Protein AF-A0A9N9BSF3-F1 (afdb_monomer_lite)

InterPro domains:
  IPR016169 FAD-binding, type PCMH, subdomain 2 [G3DSA:3.30.465.10] (1-47)
  IPR036318 FAD-binding, type PCMH-like superfamily [SSF56176] (1-47)
  IPR050416 FAD-linked Oxidoreductases in Biosynthetic Pathways [PTHR42973] (2-223)

Secondary structure (DSSP, 8-state):
-EEE-TTS-EEE--SSSSHHHHHHTTTS-SSSS-EEEE---------S-EEEEEEEE-GGGHHHHHHHHHHHGGGS-TTEEEEEEEETTEEEEEEEESS-HHHHHHHHHHHHHHH--SEEEEEEE-HHHHHHHHTT--HHHHHS-------EEEEEEEE-TT---HHHHHHHHHHHHHS-TTSEEEEEEEE-TTSGGGGS-TTSSS----S-SEEEEEEEE--S-HHHHHHHHHHHHH-

Structure (mmCIF, N/CA/C/O backbone):
data_AF-A0A9N9BSF3-F1
#
_entry.id   AF-A0A9N9BSF3-F1
#
loop_
_atom_site.group_PDB
_atom_site.id
_atom_site.type_symbol
_atom_site.label_atom_id
_atom_site.label_alt_id
_atom_site.label_comp_id
_atom_site.label_asym_id
_atom_site.label_entity_id
_atom_site.label_seq_id
_atom_site.pdbx_PDB_ins_code
_atom_site.Cartn_x
_atom_site.Cartn_y
_atom_site.Cartn_z
_atom_site.occupancy
_atom_site.B_iso_or_equiv
_atom_site.auth_seq_id
_atom_site.auth_comp_id
_atom_site.auth_asym_id
_atom_site.auth_atom_id
_atom_site.pdbx_PDB_model_num
ATOM 1 N N . MET A 1 1 ? 13.752 -1.166 -21.028 1.00 94.75 1 MET A N 1
ATOM 2 C CA . MET A 1 1 ? 14.644 -1.126 -19.847 1.00 94.75 1 MET A CA 1
ATOM 3 C C . MET A 1 1 ? 16.036 -1.387 -20.362 1.00 94.75 1 MET A C 1
ATOM 5 O O . MET A 1 1 ? 16.158 -2.286 -21.186 1.00 94.75 1 MET A O 1
ATOM 9 N N . ASP A 1 2 ? 17.046 -0.658 -19.907 1.00 97.25 2 ASP A N 1
ATOM 10 C CA . ASP A 1 2 ? 18.428 -1.001 -20.250 1.00 97.25 2 ASP A CA 1
ATOM 11 C C . ASP A 1 2 ? 19.034 -1.863 -19.145 1.00 97.25 2 ASP A C 1
ATOM 13 O O . ASP A 1 2 ? 18.788 -1.640 -17.953 1.00 97.25 2 ASP A O 1
ATOM 17 N N . LEU A 1 3 ? 19.784 -2.886 -19.545 1.00 96.19 3 LEU A N 1
ATOM 18 C CA . LEU A 1 3 ? 20.326 -3.902 -18.653 1.00 96.19 3 LEU A CA 1
ATOM 19 C C . LEU A 1 3 ? 21.735 -4.304 -19.088 1.00 96.19 3 LEU A C 1
ATOM 21 O O . LEU A 1 3 ? 21.998 -4.480 -20.273 1.00 96.19 3 LEU A O 1
ATOM 25 N N . VAL A 1 4 ? 22.630 -4.485 -18.120 1.00 97.06 4 VAL A N 1
ATOM 26 C CA . VAL A 1 4 ? 23.919 -5.152 -18.320 1.00 97.06 4 VAL A CA 1
ATOM 27 C C . VAL A 1 4 ? 23.743 -6.642 -18.043 1.00 97.06 4 VAL A C 1
ATOM 29 O O . VAL A 1 4 ? 23.388 -7.030 -16.925 1.00 97.06 4 VAL A O 1
ATOM 32 N N . ASP A 1 5 ? 23.953 -7.465 -19.070 1.00 95.62 5 ASP A N 1
ATOM 33 C CA . ASP A 1 5 ? 23.806 -8.919 -18.983 1.00 95.62 5 ASP A CA 1
ATOM 34 C C . ASP A 1 5 ? 24.989 -9.583 -18.252 1.00 95.62 5 ASP A C 1
ATOM 36 O O . ASP A 1 5 ? 25.974 -8.941 -17.879 1.00 95.62 5 ASP A O 1
ATOM 40 N N . ALA A 1 6 ? 24.914 -10.901 -18.051 1.00 95.00 6 ALA A N 1
ATOM 41 C CA . ALA A 1 6 ? 25.962 -11.663 -17.366 1.00 95.00 6 ALA A CA 1
ATOM 42 C C . ALA A 1 6 ? 27.325 -11.657 -18.093 1.00 95.00 6 ALA A C 1
ATOM 44 O O . ALA A 1 6 ? 28.338 -12.014 -17.494 1.00 95.00 6 ALA A O 1
ATOM 45 N N . THR A 1 7 ? 27.365 -11.257 -19.369 1.00 96.56 7 THR A N 1
ATOM 46 C CA . THR A 1 7 ? 28.596 -11.120 -20.165 1.00 96.56 7 THR A CA 1
ATOM 47 C C . THR A 1 7 ? 29.162 -9.698 -20.145 1.00 96.56 7 THR A C 1
ATOM 49 O O . THR A 1 7 ? 30.209 -9.448 -20.738 1.00 96.56 7 THR A O 1
ATOM 52 N N . GLY A 1 8 ? 28.493 -8.765 -19.460 1.00 97.00 8 GLY A N 1
ATOM 53 C CA . GLY A 1 8 ? 28.890 -7.361 -19.387 1.00 97.00 8 GLY A CA 1
ATOM 54 C C . GLY A 1 8 ? 28.402 -6.512 -20.562 1.00 97.00 8 GLY A C 1
ATOM 55 O O . GLY A 1 8 ? 28.862 -5.380 -20.718 1.00 97.00 8 GLY A O 1
ATOM 56 N N . ARG A 1 9 ? 27.485 -7.018 -21.397 1.00 97.94 9 ARG A N 1
ATOM 57 C CA . ARG A 1 9 ? 26.932 -6.256 -22.527 1.00 97.94 9 ARG A CA 1
ATOM 58 C C . ARG A 1 9 ? 25.722 -5.447 -22.088 1.00 97.94 9 ARG A C 1
ATOM 60 O O . ARG A 1 9 ? 24.856 -5.966 -21.391 1.00 97.94 9 ARG A O 1
ATOM 67 N N . LEU A 1 10 ? 25.645 -4.200 -22.549 1.00 98.19 10 LEU A N 1
ATOM 68 C CA . LEU A 1 10 ? 24.451 -3.372 -22.413 1.00 98.19 10 LEU A CA 1
ATOM 69 C C . LEU A 1 10 ? 23.436 -3.757 -23.497 1.00 98.19 10 LEU A C 1
ATOM 71 O O . LEU A 1 10 ? 23.746 -3.672 -24.685 1.00 98.19 10 LEU A O 1
ATOM 75 N N . ILE A 1 11 ? 22.241 -4.164 -23.081 1.00 97.75 11 ILE A N 1
ATOM 76 C CA . ILE A 1 11 ? 21.117 -4.510 -23.954 1.00 97.75 11 ILE A CA 1
ATOM 77 C C . ILE A 1 11 ? 19.879 -3.694 -23.581 1.00 97.75 11 ILE A C 1
ATOM 79 O O . ILE A 1 11 ? 19.693 -3.325 -22.419 1.00 97.75 11 ILE A O 1
ATOM 83 N N . THR A 1 12 ? 19.006 -3.462 -24.559 1.00 98.19 12 THR A N 1
ATOM 84 C CA . THR A 1 12 ? 17.683 -2.879 -24.332 1.00 98.19 12 THR A CA 1
ATOM 85 C C . THR A 1 12 ? 16.639 -3.990 -24.367 1.00 98.19 12 THR A C 1
ATOM 87 O O . THR A 1 12 ? 16.497 -4.714 -25.344 1.00 98.19 12 THR A O 1
ATOM 90 N N . VAL A 1 13 ? 15.907 -4.126 -23.266 1.00 97.12 13 VAL A N 1
ATOM 91 C CA . VAL A 1 13 ? 14.886 -5.152 -23.046 1.00 97.12 13 VAL A CA 1
ATOM 92 C C . VAL A 1 13 ? 13.502 -4.521 -23.196 1.00 97.12 13 VAL A C 1
ATOM 94 O O . VAL A 1 13 ? 13.180 -3.536 -22.508 1.00 97.12 13 VAL A O 1
ATOM 97 N N . THR A 1 14 ? 12.679 -5.088 -24.079 1.00 97.19 14 THR A N 1
ATOM 98 C CA . THR A 1 14 ? 11.339 -4.594 -24.432 1.00 97.19 14 THR A CA 1
ATOM 99 C C . THR A 1 14 ? 10.321 -5.739 -24.491 1.00 97.19 14 THR A C 1
ATOM 101 O O . THR A 1 14 ? 10.654 -6.900 -24.284 1.00 97.19 14 THR A O 1
ATOM 104 N N . ALA A 1 15 ? 9.050 -5.427 -24.751 1.00 96.50 15 ALA A N 1
ATOM 105 C CA . ALA A 1 15 ? 8.031 -6.462 -24.923 1.00 96.50 15 ALA A CA 1
ATOM 106 C C . ALA A 1 15 ? 8.254 -7.324 -26.181 1.00 96.50 15 ALA A C 1
ATOM 108 O O . ALA A 1 15 ? 7.837 -8.479 -26.189 1.00 96.50 15 ALA A O 1
ATOM 109 N N . ASP A 1 16 ? 8.927 -6.778 -27.198 1.00 97.88 16 ASP A N 1
ATOM 110 C CA . ASP A 1 16 ? 9.152 -7.432 -28.492 1.00 97.88 16 ASP A CA 1
ATOM 111 C C . ASP A 1 16 ? 10.572 -8.014 -28.620 1.00 97.88 16 ASP A C 1
ATOM 113 O O . ASP A 1 16 ? 10.798 -8.949 -29.385 1.00 97.88 16 ASP A O 1
ATOM 117 N N . GLU A 1 17 ? 11.527 -7.502 -27.837 1.00 97.38 17 GLU A N 1
ATOM 118 C CA . GLU A 1 17 ? 12.930 -7.925 -27.828 1.00 97.38 17 GLU A CA 1
ATOM 119 C C . GLU A 1 17 ? 13.343 -8.361 -26.416 1.00 97.38 17 GLU A C 1
ATOM 121 O O . GLU A 1 17 ? 13.257 -7.577 -25.468 1.00 97.38 17 GLU A O 1
ATOM 126 N N . TYR A 1 18 ? 13.801 -9.611 -26.274 1.00 97.00 18 TYR A N 1
ATOM 127 C CA . TYR A 1 18 ? 14.035 -10.263 -24.974 1.00 97.00 18 TYR A CA 1
ATOM 128 C C . TYR A 1 18 ? 12.763 -10.305 -24.104 1.00 97.00 18 TYR A C 1
ATOM 130 O O . TYR A 1 18 ? 12.770 -9.930 -22.932 1.00 97.00 18 TYR A O 1
ATOM 138 N N . SER A 1 19 ? 11.638 -10.719 -24.691 1.00 97.00 19 SER A N 1
ATOM 139 C CA . SER A 1 19 ? 10.306 -10.636 -24.073 1.00 97.00 19 SER A CA 1
ATOM 140 C C . SER A 1 19 ? 10.148 -11.480 -22.798 1.00 97.00 19 SER A C 1
ATOM 142 O O . SER A 1 19 ? 9.436 -11.089 -21.869 1.00 97.00 19 SER A O 1
ATOM 144 N N . ASP A 1 20 ? 10.857 -12.604 -22.712 1.00 96.19 20 ASP A N 1
ATOM 145 C CA . ASP A 1 20 ? 10.977 -13.457 -21.528 1.00 96.19 20 ASP A CA 1
ATOM 146 C C . ASP A 1 20 ? 11.706 -12.741 -20.380 1.00 96.19 20 ASP A C 1
ATOM 148 O O . ASP A 1 20 ? 11.229 -12.718 -19.240 1.00 96.19 20 ASP A O 1
ATOM 152 N N . LEU A 1 21 ? 12.812 -12.067 -20.693 1.00 95.88 21 LEU A N 1
ATOM 153 C CA . LEU A 1 21 ? 13.544 -11.223 -19.758 1.00 95.88 21 LEU A CA 1
ATOM 154 C C . LEU A 1 21 ? 12.706 -10.003 -19.346 1.00 95.88 21 LEU A C 1
ATOM 156 O O . LEU A 1 21 ? 12.621 -9.681 -18.161 1.00 95.88 21 LEU A O 1
ATOM 160 N N . PHE A 1 22 ? 12.006 -9.364 -20.286 1.00 96.25 22 PHE A N 1
ATOM 161 C CA . PHE A 1 22 ? 11.090 -8.257 -20.000 1.00 96.25 22 PHE A CA 1
ATOM 162 C C . PHE A 1 22 ? 9.939 -8.671 -19.079 1.00 96.25 22 PHE A C 1
ATOM 164 O O . PHE A 1 22 ? 9.491 -7.897 -18.226 1.00 96.25 22 PHE A O 1
ATOM 171 N N . PHE A 1 23 ? 9.438 -9.896 -19.227 1.00 96.19 23 PHE A N 1
ATOM 172 C CA . PHE A 1 23 ? 8.478 -10.482 -18.302 1.00 96.19 23 PHE A CA 1
ATOM 173 C C . PHE A 1 23 ? 9.087 -10.678 -16.904 1.00 96.19 23 PHE A C 1
ATOM 175 O O . PHE A 1 23 ? 8.497 -10.221 -15.917 1.00 96.19 23 PHE A O 1
ATOM 182 N N . ALA A 1 24 ? 10.267 -11.302 -16.823 1.00 95.62 24 ALA A N 1
ATOM 183 C CA . ALA A 1 24 ? 10.942 -11.623 -15.566 1.00 95.62 24 ALA A CA 1
ATOM 184 C C . ALA A 1 24 ? 11.283 -10.367 -14.744 1.00 95.62 24 ALA A C 1
ATOM 186 O O . ALA A 1 24 ? 10.995 -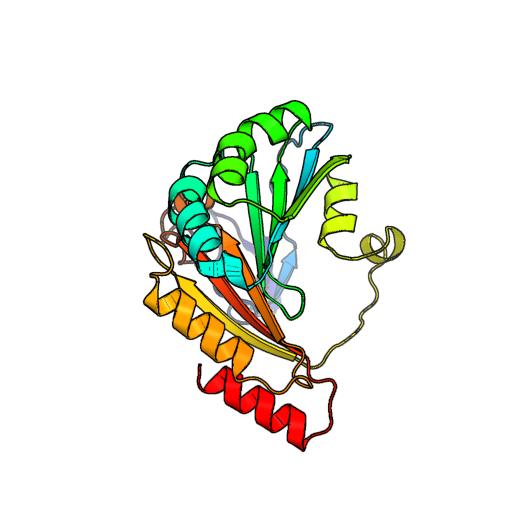10.301 -13.544 1.00 95.62 24 ALA A O 1
ATOM 187 N N . LEU A 1 25 ? 11.807 -9.327 -15.399 1.00 94.62 25 LEU A N 1
ATOM 188 C CA . LEU A 1 25 ? 12.187 -8.061 -14.762 1.00 94.62 25 LEU A CA 1
ATOM 189 C C . LEU A 1 25 ? 10.994 -7.289 -14.169 1.00 94.62 25 LEU A C 1
ATOM 191 O O . LEU A 1 25 ? 11.183 -6.422 -13.319 1.00 94.62 25 LEU A O 1
ATOM 195 N N . ARG A 1 26 ? 9.753 -7.613 -14.555 1.00 95.12 26 ARG A N 1
ATOM 196 C CA . ARG A 1 26 ? 8.524 -6.968 -14.056 1.00 95.12 26 ARG A CA 1
ATOM 197 C C . ARG A 1 26 ? 7.869 -7.739 -12.901 1.00 95.12 26 ARG A C 1
ATOM 199 O O . ARG A 1 26 ? 6.644 -7.886 -12.860 1.00 95.12 26 ARG A O 1
ATOM 206 N N . GLY A 1 27 ? 8.670 -8.229 -11.951 1.00 94.50 27 GLY A N 1
ATOM 207 C CA . GLY A 1 27 ? 8.149 -8.741 -10.676 1.00 94.50 27 GLY A CA 1
ATOM 208 C C . GLY A 1 27 ? 8.910 -9.884 -10.004 1.00 94.50 27 GLY A C 1
ATOM 209 O O . GLY A 1 27 ? 8.579 -10.203 -8.868 1.00 94.50 27 GLY A O 1
ATOM 210 N N . ALA A 1 28 ? 9.930 -10.478 -10.633 1.00 92.06 28 ALA A N 1
ATOM 211 C CA . ALA A 1 28 ? 10.680 -11.606 -10.055 1.00 92.06 28 ALA A CA 1
ATOM 212 C C . ALA A 1 28 ? 11.733 -11.199 -8.996 1.00 92.06 28 ALA A C 1
ATOM 214 O O . ALA A 1 28 ? 12.559 -12.020 -8.597 1.00 92.06 28 ALA A O 1
ATOM 215 N N . GLY A 1 29 ? 11.725 -9.938 -8.553 1.00 78.38 29 GLY A N 1
ATOM 216 C CA . GLY A 1 29 ? 12.738 -9.379 -7.659 1.00 78.38 29 GLY A CA 1
ATOM 217 C C . GLY A 1 29 ? 14.068 -9.062 -8.355 1.00 78.38 29 GLY A C 1
ATOM 218 O O . GLY A 1 29 ? 14.300 -9.411 -9.512 1.00 78.38 29 GLY A O 1
ATOM 219 N N . ALA A 1 30 ? 14.940 -8.354 -7.637 1.00 71.38 30 ALA A N 1
ATOM 220 C CA . ALA A 1 30 ? 16.274 -7.995 -8.114 1.00 71.38 30 ALA A CA 1
ATOM 221 C C . ALA A 1 30 ? 17.247 -9.193 -8.078 1.00 71.38 30 ALA A C 1
ATOM 223 O O . ALA A 1 30 ? 17.012 -10.172 -7.373 1.00 71.38 30 ALA A O 1
ATOM 224 N N . ASN A 1 31 ? 18.377 -9.059 -8.784 1.00 70.62 31 ASN A N 1
ATOM 225 C CA . ASN A 1 31 ? 19.585 -9.902 -8.692 1.00 70.62 31 ASN A CA 1
ATOM 226 C C . ASN A 1 31 ? 19.581 -11.266 -9.402 1.00 70.62 31 ASN A C 1
ATOM 228 O O . ASN A 1 31 ? 20.500 -12.048 -9.184 1.00 70.62 31 ASN A O 1
ATOM 232 N N . ASN A 1 32 ? 18.610 -11.553 -10.272 1.00 85.38 32 ASN A N 1
ATOM 233 C CA . ASN A 1 32 ? 18.567 -12.841 -10.983 1.00 85.38 32 ASN A CA 1
ATOM 234 C C . ASN A 1 32 ? 18.992 -12.769 -12.460 1.00 85.38 32 ASN A C 1
ATOM 236 O O . ASN A 1 32 ? 19.436 -13.773 -13.007 1.00 85.38 32 ASN A O 1
ATOM 240 N N . TYR A 1 33 ? 18.858 -11.609 -13.116 1.00 91.81 33 TYR A N 1
ATOM 241 C CA . TYR A 1 33 ? 18.875 -11.539 -14.587 1.00 91.81 33 TYR A CA 1
ATOM 242 C C . TYR A 1 33 ? 19.827 -10.489 -15.183 1.00 91.81 33 TYR A C 1
ATOM 244 O O . TYR A 1 33 ? 19.741 -10.186 -16.368 1.00 91.81 33 TYR A O 1
ATOM 252 N N . GLY A 1 34 ? 20.727 -9.930 -14.371 1.00 93.12 34 GLY A N 1
ATOM 253 C CA . GLY A 1 34 ? 21.640 -8.850 -14.756 1.00 93.12 34 GLY A CA 1
ATOM 254 C C . GLY A 1 34 ? 21.429 -7.580 -13.933 1.00 93.12 34 GLY A C 1
ATOM 255 O O . GLY A 1 34 ? 20.701 -7.579 -12.936 1.00 93.12 34 GLY A O 1
ATOM 256 N N . ILE A 1 35 ? 22.087 -6.498 -14.347 1.00 95.62 35 ILE A N 1
ATOM 257 C CA . ILE A 1 35 ? 22.030 -5.194 -13.675 1.00 95.62 35 ILE A CA 1
ATOM 258 C C . ILE A 1 35 ? 21.177 -4.259 -14.525 1.00 95.62 35 ILE A C 1
ATOM 260 O O . ILE A 1 35 ? 21.625 -3.798 -15.572 1.00 95.62 35 ILE A O 1
ATOM 264 N N . VAL A 1 36 ? 19.952 -3.964 -14.084 1.00 95.19 36 VAL A N 1
ATOM 265 C CA . VAL A 1 36 ? 19.131 -2.929 -14.728 1.00 95.19 36 VAL A CA 1
ATOM 266 C C . VAL A 1 36 ? 19.760 -1.565 -14.457 1.00 95.19 36 VAL A C 1
ATOM 268 O O . VAL A 1 36 ? 19.979 -1.201 -13.302 1.00 95.19 36 VAL A O 1
ATOM 271 N N . THR A 1 37 ? 20.046 -0.813 -15.516 1.00 96.12 37 THR A N 1
ATOM 272 C CA . THR A 1 37 ? 20.669 0.517 -15.444 1.00 96.12 37 THR A CA 1
ATOM 273 C C . THR A 1 37 ? 19.674 1.640 -15.719 1.00 96.12 37 THR A C 1
ATOM 275 O O . THR A 1 37 ? 19.892 2.764 -15.269 1.00 96.12 37 THR A O 1
ATOM 278 N N . SER A 1 38 ? 18.566 1.353 -16.412 1.00 96.31 38 SER A N 1
ATOM 279 C CA . SER A 1 38 ? 17.524 2.340 -16.699 1.00 96.31 38 SER A CA 1
ATOM 280 C C . SER A 1 38 ? 16.125 1.718 -16.786 1.00 96.31 38 SER A C 1
ATOM 282 O O . SER A 1 38 ? 15.931 0.567 -17.194 1.00 96.31 38 SER A O 1
ATOM 284 N N . PHE A 1 39 ? 15.120 2.527 -16.453 1.00 95.69 39 PHE A N 1
ATOM 285 C CA . PHE A 1 39 ? 13.714 2.216 -16.675 1.00 95.69 39 PHE A CA 1
ATOM 286 C C . PHE A 1 39 ? 13.058 3.327 -17.493 1.00 95.69 39 PHE A C 1
ATOM 288 O O . PHE A 1 39 ? 13.314 4.509 -17.275 1.00 95.69 39 PHE A O 1
ATOM 295 N N . THR A 1 40 ? 12.151 2.940 -18.386 1.00 95.88 40 THR A N 1
ATOM 296 C CA . THR A 1 40 ? 11.255 3.859 -19.094 1.00 95.88 40 THR A CA 1
ATOM 297 C C . THR A 1 40 ? 9.841 3.594 -18.604 1.00 95.88 40 THR A C 1
ATOM 299 O O . THR A 1 40 ? 9.374 2.457 -18.670 1.00 95.88 40 THR A O 1
ATOM 302 N N . PHE A 1 41 ? 9.166 4.628 -18.105 1.00 95.88 41 PHE A N 1
ATOM 303 C CA . PHE A 1 41 ? 7.811 4.525 -17.566 1.00 95.88 41 PHE A CA 1
ATOM 304 C C . PHE A 1 41 ? 6.831 5.350 -18.395 1.00 95.88 41 PHE A C 1
ATOM 306 O O . PHE A 1 41 ? 7.133 6.472 -18.795 1.00 95.88 41 PHE A O 1
ATOM 313 N N . GLN A 1 42 ? 5.630 4.807 -18.593 1.00 94.94 42 GLN A N 1
ATOM 314 C CA . GLN A 1 42 ? 4.485 5.580 -19.058 1.00 94.94 42 GLN A CA 1
ATOM 315 C C . GLN A 1 42 ? 3.924 6.379 -17.879 1.00 94.94 42 GLN A C 1
ATOM 317 O O . GLN A 1 42 ? 3.530 5.796 -16.869 1.00 94.94 42 GLN A O 1
ATOM 322 N N . ILE A 1 43 ? 3.875 7.703 -18.014 1.00 95.62 43 ILE A N 1
ATOM 323 C CA . ILE A 1 43 ? 3.233 8.581 -17.030 1.00 95.62 43 ILE A CA 1
ATOM 324 C C . ILE A 1 43 ? 1.732 8.688 -17.306 1.00 95.62 43 ILE A C 1
ATOM 326 O O . ILE A 1 43 ? 1.297 8.589 -18.458 1.00 95.62 43 ILE A O 1
ATOM 330 N N . TYR A 1 44 ? 0.953 8.915 -16.251 1.00 92.38 44 TYR A N 1
ATOM 331 C CA . TYR A 1 44 ? -0.497 9.086 -16.321 1.00 92.38 44 TYR A CA 1
ATOM 332 C C . TYR A 1 44 ? -0.881 10.508 -15.904 1.00 92.38 44 TYR A C 1
ATOM 334 O O . TYR A 1 44 ? -0.220 11.080 -15.033 1.00 92.38 44 TYR A O 1
ATOM 342 N N . PRO A 1 45 ? -1.926 11.096 -16.514 1.00 93.75 45 PRO A N 1
ATOM 343 C CA . PRO A 1 45 ? -2.433 12.390 -16.086 1.00 93.75 45 PRO A CA 1
ATOM 344 C C . PRO A 1 45 ? -2.978 12.287 -14.661 1.00 93.75 45 PRO A C 1
ATOM 346 O O . PRO A 1 45 ? -3.642 11.314 -14.307 1.00 93.75 45 PRO A O 1
ATOM 349 N N . ILE A 1 46 ? -2.713 13.311 -13.858 1.00 92.38 46 ILE A N 1
ATOM 350 C CA . ILE A 1 46 ? -3.201 13.413 -12.485 1.00 92.38 46 ILE A CA 1
ATOM 351 C C . ILE A 1 46 ? -4.077 14.665 -12.399 1.00 92.38 46 ILE A C 1
ATOM 353 O O . ILE A 1 46 ? -3.705 15.693 -12.976 1.00 92.38 46 ILE A O 1
ATOM 357 N N . PRO A 1 47 ? -5.235 14.615 -11.714 1.00 94.25 47 PRO A N 1
ATOM 358 C CA . PRO A 1 47 ? -6.052 15.800 -11.513 1.00 94.25 47 PRO A CA 1
ATOM 359 C C . PRO A 1 47 ? -5.252 16.927 -10.840 1.00 94.25 47 PRO A C 1
ATOM 361 O O . PRO A 1 47 ? -4.366 16.657 -10.027 1.00 94.25 47 PRO A O 1
ATOM 364 N N . PRO A 1 48 ? -5.578 18.203 -11.113 1.00 92.06 48 PRO A N 1
ATOM 365 C CA . PRO A 1 48 ? -4.858 19.338 -10.530 1.00 92.06 48 PRO A CA 1
ATOM 366 C C . PRO A 1 48 ? -4.936 19.375 -8.998 1.00 92.06 48 PRO A C 1
ATOM 368 O O . PRO A 1 48 ? -4.097 20.003 -8.355 1.00 92.06 48 PRO A O 1
ATOM 371 N N . LYS A 1 49 ? -5.939 18.708 -8.416 1.00 95.69 49 LYS A N 1
ATOM 372 C CA . LYS A 1 49 ? -6.091 18.522 -6.977 1.00 95.69 49 LYS A CA 1
ATOM 373 C C . LYS A 1 49 ? -6.490 17.091 -6.652 1.00 95.69 49 LYS A C 1
ATOM 375 O O . LYS A 1 49 ? -7.285 16.487 -7.372 1.00 95.69 49 LYS A O 1
ATOM 380 N N . VAL A 1 50 ? -5.976 16.606 -5.534 1.00 98.56 50 VAL A N 1
ATOM 381 C CA . VAL A 1 50 ? -6.325 15.323 -4.922 1.00 98.56 50 VAL A CA 1
ATOM 382 C C . VAL A 1 50 ? -6.773 15.560 -3.487 1.00 98.56 50 VAL A C 1
ATOM 384 O O . VAL A 1 50 ? -6.568 16.643 -2.939 1.00 98.56 50 VAL A O 1
ATOM 387 N N . THR A 1 51 ? -7.370 14.552 -2.861 1.00 98.81 51 THR A N 1
ATOM 388 C CA . THR A 1 51 ? -7.789 14.626 -1.462 1.00 98.81 51 THR A CA 1
ATOM 389 C C . THR A 1 51 ? -7.178 13.490 -0.663 1.00 98.81 51 THR A C 1
ATOM 391 O O . THR A 1 51 ? -7.506 12.323 -0.879 1.00 98.81 51 THR A O 1
ATOM 394 N N . SER A 1 52 ? -6.338 13.836 0.306 1.00 98.75 52 SER A N 1
ATOM 395 C CA . SER A 1 52 ? -5.895 12.902 1.337 1.00 98.75 52 SER A CA 1
ATOM 396 C C . SER A 1 52 ? -6.969 12.758 2.406 1.00 98.75 52 SER A C 1
ATOM 398 O O . SER A 1 52 ? -7.511 13.751 2.896 1.00 98.75 52 SER A O 1
ATOM 400 N N . ILE A 1 53 ? -7.277 11.521 2.775 1.00 98.75 53 ILE A N 1
ATOM 401 C CA . ILE A 1 53 ? -8.305 11.174 3.751 1.00 98.75 53 ILE A CA 1
ATOM 402 C C . ILE A 1 53 ? -7.652 10.358 4.861 1.00 98.75 53 ILE A C 1
ATOM 404 O O . ILE A 1 53 ? -6.989 9.355 4.601 1.00 98.75 53 ILE A O 1
ATOM 408 N N . LEU A 1 54 ? -7.857 10.785 6.102 1.00 98.69 54 LEU A N 1
ATOM 409 C CA . LEU A 1 54 ? -7.380 10.092 7.290 1.00 98.69 54 LEU A CA 1
ATOM 410 C C . LEU A 1 54 ? -8.553 9.842 8.229 1.00 98.69 54 LEU A C 1
ATOM 412 O O . LEU A 1 54 ? -9.106 10.776 8.818 1.00 98.69 54 LEU A O 1
ATOM 416 N N . LEU A 1 55 ? -8.930 8.572 8.353 1.00 98.69 55 LEU A N 1
ATOM 417 C CA . LEU A 1 55 ? -9.962 8.125 9.282 1.00 98.69 55 LEU A CA 1
ATOM 418 C C . LEU A 1 55 ? -9.298 7.382 10.435 1.00 98.69 55 LEU A C 1
ATOM 420 O O . LEU A 1 55 ? -8.485 6.486 10.202 1.00 98.69 55 LEU A O 1
ATOM 424 N N . ARG A 1 56 ? -9.655 7.725 11.672 1.00 98.69 56 ARG A N 1
ATOM 425 C CA . ARG A 1 56 ? -9.123 7.058 12.869 1.00 98.69 56 ARG A CA 1
ATOM 426 C C . ARG A 1 56 ? -10.211 6.298 13.601 1.00 98.69 56 ARG A C 1
ATOM 428 O O . ARG A 1 56 ? -11.355 6.747 13.646 1.00 98.69 56 ARG A O 1
ATOM 435 N N . TYR A 1 57 ? -9.837 5.166 14.182 1.00 98.44 57 TYR A N 1
ATOM 436 C CA . TYR A 1 57 ? -10.722 4.322 14.971 1.00 98.44 57 TYR A CA 1
ATOM 437 C C . TYR A 1 57 ? -10.001 3.840 16.221 1.00 98.44 57 TYR A C 1
ATOM 439 O O . TYR A 1 57 ? -8.822 3.476 16.182 1.00 98.44 57 TYR A O 1
ATOM 447 N N . ASP A 1 58 ? -10.752 3.743 17.310 1.00 96.25 58 ASP A N 1
ATOM 448 C CA . ASP A 1 58 ? -10.304 3.022 18.491 1.00 96.25 58 ASP A CA 1
ATOM 449 C C . ASP A 1 58 ? -10.127 1.534 18.167 1.00 96.25 58 ASP A C 1
ATOM 451 O O . ASP A 1 58 ? -10.896 0.936 17.409 1.00 96.25 58 ASP A O 1
ATOM 455 N N . ILE A 1 59 ? -9.148 0.888 18.803 1.00 92.88 59 ILE A N 1
ATOM 456 C CA . ILE A 1 59 ? -8.863 -0.536 18.564 1.00 92.88 59 ILE A CA 1
ATOM 457 C C . ILE A 1 59 ? -10.049 -1.458 18.906 1.00 92.88 59 ILE A C 1
ATOM 459 O O . ILE A 1 59 ? -10.150 -2.570 18.391 1.00 92.88 59 ILE A O 1
ATOM 463 N N . ASN A 1 60 ? -10.982 -1.010 19.752 1.00 93.69 60 ASN A N 1
ATOM 464 C CA . ASN A 1 60 ? -12.197 -1.759 20.090 1.00 93.69 60 ASN A CA 1
ATOM 465 C C . ASN A 1 60 ? -13.207 -1.842 18.921 1.00 93.69 60 ASN A C 1
ATOM 467 O O . ASN A 1 60 ? -14.060 -2.728 18.934 1.00 93.69 60 ASN A O 1
ATOM 471 N N . LYS A 1 61 ? -13.085 -0.988 17.894 1.00 96.31 61 LYS A N 1
ATOM 472 C CA . LYS A 1 61 ? -13.912 -0.997 16.675 1.00 96.31 61 LYS A CA 1
ATOM 473 C C . LYS A 1 61 ? -13.374 -1.926 15.586 1.00 96.31 61 LYS A C 1
ATOM 475 O O . LYS A 1 61 ? -13.975 -2.005 14.520 1.00 96.31 61 LYS A O 1
ATOM 480 N N . ILE A 1 62 ? -12.280 -2.652 15.832 1.00 96.19 62 ILE A N 1
ATOM 481 C CA . ILE A 1 62 ? -11.571 -3.420 14.798 1.00 96.19 62 ILE A CA 1
ATOM 482 C C . ILE A 1 62 ? -12.455 -4.396 14.018 1.00 96.19 62 ILE A C 1
ATOM 484 O O . ILE A 1 62 ? -12.326 -4.479 12.801 1.00 96.19 62 ILE A O 1
ATOM 488 N N . GLN A 1 63 ? -13.393 -5.086 14.675 1.00 96.94 63 GLN A N 1
ATOM 489 C CA . GLN A 1 63 ? -14.303 -5.990 13.968 1.00 96.94 63 GLN A CA 1
ATOM 490 C C . GLN A 1 63 ? -15.237 -5.213 13.033 1.00 96.94 63 GLN A C 1
ATOM 492 O O . GLN A 1 63 ? -15.302 -5.526 11.852 1.00 96.94 63 GLN A O 1
ATOM 497 N N . THR A 1 64 ? -15.882 -4.153 13.530 1.00 98.00 64 THR A N 1
ATOM 498 C CA . THR A 1 64 ? -16.753 -3.276 12.730 1.00 98.00 64 THR A CA 1
ATOM 499 C C . THR A 1 64 ? -16.005 -2.643 11.558 1.00 98.00 64 THR A C 1
ATOM 501 O O . THR A 1 64 ? -16.543 -2.555 10.456 1.00 98.00 64 THR A O 1
ATOM 504 N N . PHE A 1 65 ? -14.751 -2.243 11.774 1.00 98.44 65 PHE A N 1
ATOM 505 C CA . PHE A 1 65 ? -13.881 -1.732 10.724 1.00 98.44 65 PHE A CA 1
ATOM 506 C C . PHE A 1 65 ? -13.649 -2.782 9.627 1.00 98.44 65 PHE A C 1
ATOM 508 O O . PHE A 1 65 ? -13.912 -2.498 8.459 1.00 98.44 65 PHE A O 1
ATOM 515 N N . PHE A 1 66 ? -13.221 -3.997 9.994 1.00 98.25 66 PHE A N 1
ATOM 516 C CA . PHE A 1 66 ? -12.983 -5.082 9.035 1.00 98.25 66 PHE A CA 1
ATOM 517 C C . PHE A 1 66 ? -14.256 -5.525 8.308 1.00 98.25 66 PHE A C 1
ATOM 519 O O . PHE A 1 66 ? -14.210 -5.753 7.101 1.00 98.25 66 PHE A O 1
ATOM 526 N N . ASP A 1 67 ? -15.397 -5.569 8.995 1.00 98.06 67 ASP A N 1
ATOM 527 C CA . ASP A 1 67 ? -16.693 -5.854 8.372 1.00 98.06 67 ASP A CA 1
ATOM 528 C C . ASP A 1 67 ? -17.039 -4.795 7.310 1.00 98.06 67 ASP A C 1
ATOM 530 O O . ASP A 1 67 ? -17.507 -5.129 6.219 1.00 98.06 67 ASP A O 1
ATOM 534 N N . ALA A 1 68 ? -16.766 -3.516 7.597 1.00 98.44 68 ALA A N 1
ATOM 535 C CA . ALA A 1 68 ? -17.007 -2.422 6.664 1.00 98.44 68 ALA A CA 1
ATOM 536 C C . ALA A 1 68 ? -16.062 -2.460 5.454 1.00 98.44 68 ALA A C 1
ATOM 538 O O . ALA A 1 68 ? -16.536 -2.344 4.323 1.00 98.44 68 ALA A O 1
ATOM 539 N N . ILE A 1 69 ? -14.750 -2.647 5.656 1.00 98.12 69 ILE A N 1
ATOM 540 C CA . ILE A 1 69 ? -13.784 -2.642 4.543 1.00 98.12 69 ILE A CA 1
ATOM 541 C C . ILE A 1 69 ? -13.894 -3.897 3.677 1.00 98.12 69 ILE A C 1
ATOM 543 O O . ILE A 1 69 ? -13.850 -3.786 2.455 1.00 98.12 69 ILE A O 1
ATOM 547 N N . ASN A 1 70 ? -14.177 -5.066 4.258 1.00 97.81 70 ASN A N 1
ATOM 548 C CA . ASN A 1 70 ? -14.426 -6.275 3.472 1.00 97.81 70 ASN A CA 1
ATOM 549 C C . ASN A 1 70 ? -15.698 -6.148 2.618 1.00 97.81 70 ASN A C 1
ATOM 551 O O . ASN A 1 70 ? -15.772 -6.701 1.523 1.00 97.81 70 ASN A O 1
ATOM 555 N N . LYS A 1 71 ? -16.702 -5.408 3.105 1.00 97.69 71 LYS A N 1
ATOM 556 C CA . LYS A 1 71 ? -17.961 -5.195 2.385 1.00 97.69 71 LYS A CA 1
ATOM 557 C C . LYS A 1 71 ? -17.862 -4.115 1.309 1.00 97.69 71 LYS A C 1
ATOM 559 O O . LYS A 1 71 ? -18.409 -4.296 0.227 1.00 97.69 71 LYS A O 1
ATOM 564 N N . LEU A 1 72 ? -17.244 -2.979 1.628 1.00 97.75 72 LEU A N 1
ATOM 565 C CA . LEU A 1 72 ? -17.306 -1.771 0.800 1.00 97.75 72 LEU A CA 1
ATOM 566 C C . LEU A 1 72 ? -16.003 -1.470 0.062 1.00 97.75 72 LEU A C 1
ATOM 568 O O . LEU A 1 72 ? -16.061 -0.838 -0.987 1.00 97.75 72 LEU A O 1
ATOM 572 N N . GLY A 1 73 ? -14.855 -1.944 0.556 1.00 96.19 73 GLY A N 1
ATOM 573 C CA . GLY A 1 73 ? -13.548 -1.741 -0.077 1.00 96.19 73 GLY A CA 1
ATOM 574 C C . GLY A 1 73 ? -13.540 -2.093 -1.570 1.00 96.19 73 GLY A C 1
ATOM 575 O O . GLY A 1 73 ? -13.212 -1.224 -2.371 1.00 96.19 73 GLY A O 1
ATOM 576 N N . PRO A 1 74 ? -14.012 -3.290 -1.978 1.00 95.56 74 PRO A N 1
ATOM 577 C CA . PRO A 1 74 ? -14.046 -3.690 -3.389 1.00 95.56 74 PRO A CA 1
ATOM 578 C C . PRO A 1 74 ? -14.985 -2.865 -4.275 1.00 95.56 74 PRO A C 1
ATOM 580 O O . PRO A 1 74 ? -14.932 -2.992 -5.493 1.00 95.56 74 PRO A O 1
ATOM 583 N N . THR A 1 75 ? -15.894 -2.089 -3.674 1.00 95.56 75 THR A N 1
ATOM 584 C CA . THR A 1 75 ? -16.890 -1.277 -4.394 1.00 95.56 75 THR A CA 1
ATOM 585 C C . THR A 1 75 ? -16.465 0.179 -4.562 1.00 95.56 75 THR A C 1
ATOM 587 O O . THR A 1 75 ? -17.181 0.951 -5.199 1.00 95.56 75 THR A O 1
ATOM 590 N N . LEU A 1 76 ? -15.332 0.569 -3.972 1.00 95.62 76 LEU A N 1
ATOM 591 C CA . LEU A 1 76 ? -14.787 1.911 -4.129 1.00 95.62 76 LEU A CA 1
ATOM 592 C C . LEU A 1 76 ? -14.321 2.125 -5.580 1.00 95.62 76 LEU A C 1
ATOM 594 O O . LEU A 1 76 ? -13.886 1.172 -6.228 1.00 95.62 76 LEU A O 1
ATOM 598 N N . PRO A 1 77 ? -14.430 3.356 -6.109 1.00 95.50 77 PRO A N 1
ATOM 599 C CA . PRO A 1 77 ? -13.974 3.657 -7.460 1.00 95.50 77 PRO A CA 1
ATOM 600 C C . PRO A 1 77 ? -12.448 3.549 -7.568 1.00 95.50 77 PRO A C 1
ATOM 602 O O . PRO A 1 77 ? -11.738 3.714 -6.578 1.00 95.50 77 PRO A O 1
ATOM 605 N N . ASP A 1 78 ? -11.947 3.359 -8.792 1.00 94.38 78 ASP A N 1
ATOM 606 C CA . ASP A 1 78 ? -10.506 3.255 -9.090 1.00 94.38 78 ASP A CA 1
ATOM 607 C C . ASP A 1 78 ? -9.689 4.482 -8.639 1.00 94.38 78 ASP A C 1
ATOM 609 O O . ASP A 1 78 ? -8.481 4.383 -8.438 1.00 94.38 78 ASP A O 1
ATOM 613 N N . ASP A 1 79 ? -10.347 5.628 -8.454 1.00 95.69 79 ASP A N 1
ATOM 614 C CA . ASP A 1 79 ? -9.742 6.873 -7.974 1.00 95.69 79 ASP A CA 1
ATOM 615 C C . ASP A 1 79 ? -9.386 6.848 -6.477 1.00 95.69 79 ASP A C 1
ATOM 617 O O . ASP A 1 79 ? -8.846 7.833 -5.973 1.00 95.69 79 ASP A O 1
ATOM 621 N N . VAL A 1 80 ? -9.717 5.772 -5.751 1.00 96.88 80 VAL A N 1
ATOM 622 C CA . VAL A 1 80 ? -9.438 5.598 -4.320 1.00 96.88 80 VAL A CA 1
ATOM 623 C C . VAL A 1 80 ? -8.321 4.577 -4.109 1.00 96.88 80 VAL A C 1
ATOM 625 O O . VAL A 1 80 ? -8.452 3.410 -4.475 1.00 96.88 80 VAL A O 1
ATOM 628 N N . SER A 1 81 ? -7.259 4.986 -3.416 1.00 96.44 81 SER A N 1
ATOM 629 C CA . SER A 1 81 ? -6.283 4.066 -2.823 1.00 96.44 81 SER A CA 1
ATOM 630 C C . SER A 1 81 ? -6.422 4.046 -1.304 1.00 96.44 81 SER A C 1
ATOM 632 O O . SER A 1 81 ? -6.716 5.073 -0.695 1.00 96.44 81 SER A O 1
ATOM 634 N N . ILE A 1 82 ? -6.234 2.876 -0.684 1.00 97.81 82 ILE A N 1
ATOM 635 C CA . ILE A 1 82 ? -6.341 2.697 0.768 1.00 97.81 82 ILE A CA 1
ATOM 636 C C . ILE A 1 82 ? -5.162 1.879 1.292 1.00 97.81 82 ILE A C 1
ATOM 638 O O . ILE A 1 82 ? -4.960 0.735 0.878 1.00 97.81 82 ILE A O 1
ATOM 642 N N . THR A 1 83 ? -4.495 2.437 2.298 1.00 98.00 83 THR A N 1
ATOM 643 C CA . THR A 1 83 ? -3.605 1.733 3.219 1.00 98.00 83 THR A CA 1
ATOM 644 C C . THR A 1 83 ? -4.195 1.813 4.627 1.00 98.00 83 THR A C 1
ATOM 646 O O . THR A 1 83 ? -4.746 2.830 5.049 1.00 98.00 83 THR A O 1
ATOM 649 N N . ILE A 1 84 ? -4.110 0.721 5.372 1.00 98.19 84 ILE A N 1
ATOM 650 C CA . ILE A 1 84 ? -4.619 0.596 6.735 1.00 98.19 84 ILE A CA 1
ATOM 651 C C . ILE A 1 84 ? -3.424 0.354 7.638 1.00 98.19 84 ILE A C 1
ATOM 653 O O . ILE A 1 84 ? -2.695 -0.613 7.443 1.00 98.19 84 ILE A O 1
ATOM 657 N N . ILE A 1 85 ? -3.253 1.193 8.650 1.00 97.06 85 ILE A N 1
ATOM 658 C CA . ILE A 1 85 ? -2.211 1.037 9.658 1.00 97.06 85 ILE A CA 1
ATOM 659 C C . ILE A 1 85 ? -2.877 0.696 10.983 1.00 97.06 85 ILE A C 1
ATOM 661 O O . ILE A 1 85 ? -3.727 1.437 11.474 1.00 97.06 85 ILE A O 1
ATOM 665 N N . ILE A 1 86 ? -2.485 -0.424 11.581 1.00 95.69 86 ILE A N 1
ATOM 666 C CA . ILE A 1 86 ? -2.905 -0.810 12.926 1.00 95.69 86 ILE A CA 1
ATOM 667 C C . ILE A 1 86 ? -1.674 -0.821 13.822 1.00 95.69 86 ILE A C 1
ATOM 669 O O . ILE A 1 86 ? -0.685 -1.499 13.540 1.00 95.69 86 ILE A O 1
ATOM 673 N N . GLY A 1 87 ? -1.735 -0.068 14.913 1.00 90.75 87 GLY A N 1
ATOM 674 C CA . GLY A 1 87 ? -0.633 0.054 15.859 1.00 90.75 87 GLY A CA 1
ATOM 675 C C . GLY A 1 87 ? -1.118 0.389 17.262 1.00 90.75 87 GLY A C 1
ATOM 676 O O . GLY A 1 87 ? -2.292 0.233 17.599 1.00 90.75 87 GLY A O 1
ATOM 677 N N . ILE A 1 88 ? -0.203 0.885 18.094 1.00 83.56 88 ILE A N 1
ATOM 678 C CA . ILE A 1 88 ? -0.480 1.173 19.510 1.00 83.56 88 ILE A CA 1
ATOM 679 C C . ILE A 1 88 ? -1.560 2.247 19.727 1.00 83.56 88 ILE A C 1
ATOM 681 O O . ILE A 1 88 ? -2.185 2.273 20.781 1.00 83.56 88 ILE A O 1
ATOM 685 N N . PHE A 1 89 ? -1.794 3.112 18.735 1.00 84.75 89 PHE A N 1
ATOM 686 C CA . PHE A 1 89 ? -2.774 4.201 18.802 1.00 84.75 89 PHE A CA 1
ATOM 687 C C . PHE A 1 89 ? -4.141 3.841 18.201 1.00 84.75 89 PHE A C 1
ATOM 689 O O . PHE A 1 89 ? -5.015 4.698 18.129 1.00 84.75 89 PHE A O 1
ATOM 696 N N . GLY A 1 90 ? -4.343 2.586 17.788 1.00 93.38 90 GLY A N 1
ATOM 697 C CA . GLY A 1 90 ? -5.581 2.128 17.164 1.00 93.38 90 GLY A CA 1
ATOM 698 C C . GLY A 1 90 ? -5.415 1.859 15.674 1.00 93.38 90 GLY A C 1
ATOM 699 O O . GLY A 1 90 ? -4.395 1.312 15.250 1.00 93.38 90 GLY A O 1
ATOM 700 N N . ILE A 1 91 ? -6.449 2.191 14.903 1.00 97.75 91 ILE A N 1
ATOM 701 C CA . ILE A 1 91 ? -6.524 1.937 13.462 1.00 97.75 91 ILE A CA 1
ATOM 702 C C . ILE A 1 91 ? -6.552 3.279 12.739 1.00 97.75 91 ILE A C 1
ATOM 704 O O . ILE A 1 91 ? -7.383 4.137 13.045 1.00 97.75 91 ILE A O 1
ATOM 708 N N . GLU A 1 92 ? -5.692 3.428 11.744 1.00 98.00 92 GLU A N 1
ATOM 709 C CA . GLU A 1 92 ? -5.733 4.518 10.781 1.00 98.00 92 GLU A CA 1
ATOM 710 C C . GLU A 1 92 ? -6.042 3.954 9.396 1.00 98.00 92 GLU A C 1
ATOM 712 O O . GLU A 1 92 ? -5.360 3.050 8.918 1.00 98.00 92 GLU A O 1
ATOM 717 N N . LEU A 1 93 ? -7.066 4.496 8.742 1.00 98.44 93 LEU A N 1
ATOM 718 C CA . LEU A 1 93 ? -7.282 4.311 7.313 1.00 98.44 93 LEU A CA 1
ATOM 719 C C . LEU A 1 93 ? -6.768 5.554 6.601 1.00 98.44 93 LEU A C 1
ATOM 721 O O . LEU A 1 93 ? -7.266 6.661 6.824 1.00 98.44 93 LEU A O 1
ATOM 725 N N . GLN A 1 94 ? -5.770 5.334 5.761 1.00 98.31 94 GLN A N 1
ATOM 726 C CA . GLN A 1 94 ? -5.039 6.332 5.003 1.00 98.31 94 GLN A CA 1
ATOM 727 C C . GLN A 1 94 ? -5.427 6.165 3.549 1.00 98.31 94 GLN A C 1
ATOM 729 O O . GLN A 1 94 ? -5.283 5.085 2.980 1.00 98.31 94 GLN A O 1
ATOM 734 N N . CYS A 1 95 ? -5.991 7.210 2.972 1.00 98.12 95 CYS A N 1
ATOM 735 C CA . CYS A 1 95 ? -6.574 7.132 1.652 1.00 98.12 95 CYS A CA 1
ATOM 736 C C . CYS A 1 95 ? -6.165 8.333 0.816 1.00 98.12 95 CYS A C 1
ATOM 738 O O . CYS A 1 95 ? -6.103 9.458 1.314 1.00 98.12 95 CYS A O 1
ATOM 740 N N . LEU A 1 96 ? -5.942 8.091 -0.470 1.00 98.25 96 LEU A N 1
ATOM 741 C CA . LEU A 1 96 ? -5.812 9.138 -1.468 1.00 98.25 96 LEU A CA 1
ATOM 742 C C . LEU A 1 96 ? -6.966 9.000 -2.457 1.00 98.25 96 LEU A C 1
ATOM 744 O O . LEU A 1 96 ? -7.176 7.932 -3.026 1.00 98.25 96 LEU A O 1
ATOM 748 N N . TYR A 1 97 ? -7.711 10.085 -2.643 1.00 98.38 97 TYR A N 1
ATOM 749 C CA . TYR A 1 97 ? -8.738 10.194 -3.668 1.00 98.38 97 TYR A CA 1
ATOM 750 C C . TYR A 1 97 ? -8.285 11.148 -4.774 1.00 98.38 97 TYR A C 1
ATOM 752 O O . TYR A 1 97 ? -7.913 12.293 -4.496 1.00 98.38 97 TYR A O 1
ATOM 760 N N . LEU A 1 98 ? -8.348 10.707 -6.029 1.00 97.81 98 LEU A N 1
ATOM 761 C CA . LEU A 1 98 ? -8.001 11.517 -7.200 1.00 97.81 98 LEU A CA 1
ATOM 762 C C . LEU A 1 98 ? -9.133 12.487 -7.575 1.00 97.81 98 LEU A C 1
ATOM 764 O O . LEU A 1 98 ? -9.789 12.359 -8.604 1.00 97.81 98 LEU A O 1
ATOM 768 N N . GLY A 1 99 ? -9.360 13.493 -6.733 1.00 97.69 99 GLY A N 1
ATOM 769 C CA . GLY A 1 99 ? -10.335 14.543 -7.002 1.00 97.69 99 GLY A CA 1
ATOM 770 C C . GLY A 1 99 ? -10.541 15.499 -5.833 1.00 97.69 99 GLY A C 1
ATOM 771 O O . GLY A 1 99 ? -9.765 15.526 -4.875 1.00 97.69 99 GLY A O 1
ATOM 772 N N . SER A 1 100 ? -11.610 16.292 -5.924 1.00 97.69 100 SER A N 1
ATOM 773 C CA . SER A 1 100 ? -11.947 17.307 -4.924 1.00 97.69 100 SER A CA 1
ATOM 774 C C . SER A 1 100 ? -12.402 16.706 -3.597 1.00 97.69 100 SER A C 1
ATOM 776 O O . SER A 1 100 ? -12.933 15.589 -3.534 1.00 97.69 100 SER A O 1
ATOM 778 N N . GLN A 1 101 ? -12.285 17.500 -2.535 1.00 98.06 101 GLN A N 1
ATOM 779 C CA . GLN A 1 101 ? -12.699 17.076 -1.200 1.00 98.06 101 GLN A CA 1
ATOM 780 C C . GLN A 1 101 ? -14.204 16.787 -1.118 1.00 98.06 101 GLN A C 1
ATOM 782 O O . GLN A 1 101 ? -14.614 15.844 -0.442 1.00 98.06 101 GLN A O 1
ATOM 787 N N . ALA A 1 102 ? -15.037 17.555 -1.826 1.00 98.00 102 ALA A N 1
ATOM 788 C CA . ALA A 1 102 ? -16.483 17.334 -1.850 1.00 98.00 102 ALA A CA 1
ATOM 789 C C . ALA A 1 102 ? -16.841 15.948 -2.420 1.00 98.00 102 ALA A C 1
ATOM 791 O O . ALA A 1 102 ? -17.637 15.216 -1.826 1.00 98.00 102 ALA A O 1
ATOM 792 N N . ASN A 1 103 ? -16.195 15.556 -3.522 1.00 97.94 103 ASN A N 1
ATOM 793 C CA . ASN A 1 103 ? -16.399 14.247 -4.137 1.00 97.94 103 ASN A CA 1
ATOM 794 C C . ASN A 1 103 ? -15.849 13.126 -3.244 1.00 97.94 103 ASN A C 1
ATOM 796 O O . ASN A 1 103 ? -16.529 12.120 -3.043 1.00 97.94 103 ASN A O 1
ATOM 800 N N . ALA A 1 104 ? -14.675 13.329 -2.634 1.00 98.44 104 ALA A N 1
ATOM 801 C CA . ALA A 1 104 ? -14.094 12.387 -1.677 1.00 98.44 104 ALA A CA 1
ATOM 802 C C . ALA A 1 104 ? -15.049 12.094 -0.506 1.00 98.44 104 ALA A C 1
ATOM 804 O O . ALA A 1 104 ? -15.270 10.937 -0.142 1.00 98.44 104 ALA A O 1
ATOM 805 N N . MET A 1 105 ? -15.662 13.137 0.067 1.00 98.31 105 MET A N 1
ATOM 806 C CA . MET A 1 105 ? -16.644 12.997 1.146 1.00 98.31 105 MET A CA 1
ATOM 807 C C . MET A 1 105 ? -17.880 12.212 0.698 1.00 98.31 105 MET A C 1
ATOM 809 O O . MET A 1 105 ? -18.400 11.404 1.467 1.00 98.31 105 MET A O 1
ATOM 813 N N . GLN A 1 106 ? -18.344 12.422 -0.537 1.00 98.31 106 GLN A N 1
ATOM 814 C CA . GLN A 1 106 ? -19.476 11.684 -1.093 1.00 98.31 106 GLN A CA 1
ATOM 815 C C . GLN A 1 106 ? -19.143 10.202 -1.305 1.00 98.31 106 GLN A C 1
ATOM 817 O O . GLN A 1 106 ? -19.926 9.349 -0.884 1.00 98.31 106 GLN A O 1
ATOM 822 N N . VAL A 1 107 ? -17.980 9.900 -1.891 1.00 97.94 107 VAL A N 1
ATOM 823 C CA . VAL A 1 107 ? -17.498 8.528 -2.125 1.00 97.94 107 VAL A CA 1
ATOM 824 C C . VAL A 1 107 ? -17.332 7.772 -0.803 1.00 97.94 107 VAL A C 1
ATOM 826 O O . VAL A 1 107 ? -17.811 6.648 -0.664 1.00 97.94 107 VAL A O 1
ATOM 829 N N . MET A 1 108 ? -16.740 8.407 0.212 1.00 98.44 108 MET A N 1
ATOM 830 C CA . MET A 1 108 ? -16.484 7.767 1.509 1.00 98.44 108 MET A CA 1
ATOM 831 C C . MET A 1 108 ? -17.689 7.772 2.461 1.00 98.44 108 MET A C 1
ATOM 833 O O . MET A 1 108 ? -17.621 7.158 3.529 1.00 98.44 108 MET A O 1
ATOM 837 N N . LYS A 1 109 ? -18.808 8.417 2.101 1.00 98.31 109 LYS A N 1
ATOM 838 C CA . LYS A 1 109 ? -19.973 8.608 2.983 1.00 98.31 109 LYS A CA 1
ATOM 839 C C . LYS A 1 109 ? -20.519 7.293 3.537 1.00 98.31 109 LYS A C 1
ATOM 841 O O . LYS A 1 109 ? -20.739 7.174 4.742 1.00 98.31 109 LYS A O 1
ATOM 846 N N . GLN A 1 110 ? -20.749 6.312 2.663 1.00 98.25 110 GLN A N 1
ATOM 847 C CA . GLN A 1 110 ? -21.304 5.021 3.074 1.00 98.25 110 GLN A CA 1
ATOM 848 C C . GLN A 1 110 ? -20.320 4.250 3.956 1.00 98.25 110 GLN A C 1
ATOM 850 O O . GLN A 1 110 ? -20.731 3.663 4.957 1.00 98.25 110 GLN A O 1
ATOM 855 N N . PHE A 1 111 ? -19.029 4.293 3.614 1.00 98.31 111 PHE A N 1
ATOM 856 C CA . PHE A 1 111 ? -17.982 3.658 4.403 1.00 98.31 111 PHE A CA 1
ATOM 857 C C . PHE A 1 111 ? -17.919 4.246 5.813 1.00 98.31 111 PHE A C 1
ATOM 859 O O . PHE A 1 111 ? -18.078 3.501 6.773 1.00 98.31 111 PHE A O 1
ATOM 866 N N . ILE A 1 112 ? -17.813 5.573 5.938 1.00 98.50 112 ILE A N 1
ATOM 867 C CA . ILE A 1 112 ? -17.767 6.287 7.226 1.00 98.50 112 ILE A CA 1
ATOM 868 C C . ILE A 1 112 ? -19.008 5.991 8.073 1.00 98.50 112 ILE A C 1
ATOM 870 O O . ILE A 1 112 ? -18.895 5.745 9.274 1.00 98.50 112 ILE A O 1
ATOM 874 N N . SER A 1 113 ? -20.195 5.974 7.456 1.00 98.25 113 SER A N 1
ATOM 875 C CA . SER A 1 113 ? -21.437 5.650 8.164 1.00 98.25 113 SER A CA 1
ATOM 876 C C . SER A 1 113 ? -21.439 4.227 8.730 1.00 98.25 113 SER A C 1
ATOM 878 O O . SER A 1 113 ? -22.017 4.003 9.793 1.00 98.25 113 SER A O 1
ATOM 880 N N . LEU A 1 114 ? -20.841 3.267 8.019 1.00 98.25 114 LEU A N 1
ATOM 881 C CA . LEU A 1 114 ? -20.804 1.865 8.431 1.00 98.25 114 LEU A CA 1
ATOM 882 C C . LEU A 1 114 ? -19.674 1.585 9.434 1.00 98.25 114 LEU A C 1
ATOM 884 O O . LEU A 1 114 ? -19.885 0.846 10.393 1.00 98.25 114 LEU A O 1
ATOM 888 N N . SER A 1 115 ? -18.493 2.170 9.223 1.00 98.00 115 SER A N 1
ATOM 889 C CA . SER A 1 115 ? -17.286 1.901 10.009 1.00 98.00 115 SER A CA 1
ATOM 890 C C . SER A 1 115 ? -17.204 2.708 11.310 1.00 98.00 115 SER A C 1
ATOM 892 O O . SER A 1 115 ? -16.527 2.275 12.240 1.00 98.00 115 SER A O 1
ATOM 894 N N . GLN A 1 116 ? -17.907 3.845 11.406 1.00 97.81 116 GLN A N 1
ATOM 895 C CA . GLN A 1 116 ? -17.988 4.706 12.599 1.00 97.81 116 GLN A CA 1
ATOM 896 C C . GLN A 1 116 ? -16.616 5.151 13.158 1.00 97.81 116 GLN A C 1
ATOM 898 O O . GLN A 1 116 ? -16.278 4.822 14.301 1.00 97.81 116 GLN A O 1
ATOM 903 N N . PRO A 1 117 ? -15.812 5.892 12.375 1.00 98.38 117 PRO A N 1
ATOM 904 C CA . PRO A 1 117 ? -14.554 6.475 12.843 1.00 98.38 117 PRO A CA 1
ATOM 905 C C . PRO A 1 117 ? -14.757 7.485 13.975 1.00 98.38 117 PRO A C 1
ATOM 907 O O . PRO A 1 117 ? -15.778 8.169 14.051 1.00 98.38 117 PRO A O 1
ATOM 910 N N . THR A 1 118 ? -13.741 7.621 14.825 1.00 98.25 118 THR A N 1
ATOM 911 C CA . THR A 1 118 ? -13.667 8.643 15.879 1.00 98.25 118 THR A CA 1
ATOM 912 C C . THR A 1 118 ? -13.172 9.988 15.349 1.00 98.25 118 THR A C 1
ATOM 914 O O . THR A 1 118 ? -13.442 11.027 15.949 1.00 98.25 118 THR A O 1
ATOM 917 N N . SER A 1 119 ? -12.470 9.996 14.212 1.00 98.25 119 SER A N 1
ATOM 918 C CA . SER A 1 119 ? -11.989 11.210 13.550 1.00 98.25 119 SER A CA 1
ATOM 919 C C . SER A 1 119 ? -12.015 11.058 12.034 1.00 98.25 119 SER A C 1
ATOM 921 O O . SER A 1 119 ? -11.611 10.018 11.515 1.00 98.25 119 SER A O 1
ATOM 923 N N . ASN A 1 120 ? -12.445 12.123 11.351 1.00 98.31 120 ASN A N 1
ATOM 924 C CA . ASN A 1 120 ? -12.537 12.220 9.897 1.00 98.31 120 ASN A CA 1
ATOM 925 C C . ASN A 1 120 ? -11.779 13.459 9.427 1.00 98.31 120 ASN A C 1
ATOM 927 O O . ASN A 1 120 ? -12.218 14.580 9.688 1.00 98.31 120 ASN A O 1
ATOM 931 N N . GLN A 1 121 ? -10.664 13.272 8.729 1.00 98.56 121 GLN A N 1
ATOM 932 C CA . GLN A 1 121 ? -9.887 14.367 8.155 1.00 98.56 121 GLN A CA 1
ATOM 933 C C . GLN A 1 121 ? -9.836 14.212 6.640 1.00 98.56 121 GLN A C 1
ATOM 935 O O . GLN A 1 121 ? -9.511 13.141 6.138 1.00 98.56 121 GLN A O 1
ATOM 940 N N . PHE A 1 122 ? -10.155 15.291 5.933 1.00 98.75 122 PHE A N 1
ATOM 941 C CA . PHE A 1 122 ? -10.035 15.401 4.485 1.00 98.75 122 PHE A CA 1
ATOM 942 C C . PHE A 1 122 ? -9.167 16.619 4.195 1.00 98.75 122 PHE A C 1
ATOM 944 O O . PHE A 1 122 ? -9.347 17.670 4.814 1.00 98.75 122 PHE A O 1
ATOM 951 N N . THR A 1 123 ? -8.200 16.478 3.301 1.00 98.56 123 THR A N 1
ATOM 952 C CA . THR A 1 123 ? -7.303 17.569 2.930 1.00 98.56 123 THR A CA 1
ATOM 953 C C . THR A 1 123 ? -7.126 17.580 1.428 1.00 98.56 123 THR A C 1
ATOM 955 O O . THR A 1 123 ? -6.493 16.688 0.869 1.00 98.56 123 THR A O 1
ATOM 958 N N . GLU A 1 124 ? -7.717 18.586 0.790 1.00 98.38 124 GLU A N 1
ATOM 959 C CA . GLU A 1 124 ? -7.492 18.869 -0.621 1.00 98.38 124 GLU A CA 1
ATOM 960 C C . GLU A 1 124 ? -6.106 19.501 -0.814 1.00 98.38 124 GLU A C 1
ATOM 962 O O . GLU A 1 124 ? -5.776 20.496 -0.167 1.00 98.38 124 GLU A O 1
ATOM 967 N N . GLU A 1 125 ? -5.289 18.925 -1.691 1.00 98.00 125 GLU A N 1
ATOM 968 C CA . GLU A 1 125 ? -3.889 19.309 -1.895 1.00 98.00 125 GLU A CA 1
ATOM 969 C C . GLU A 1 125 ? -3.398 18.936 -3.305 1.00 98.00 125 GLU A C 1
ATOM 971 O O . GLU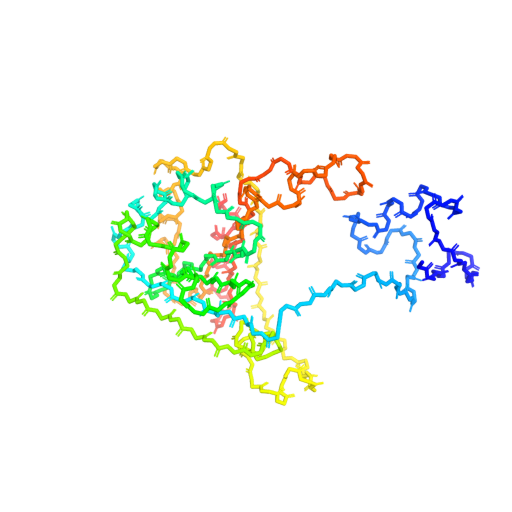 A 1 125 ? -4.150 18.386 -4.119 1.00 98.00 125 GLU A O 1
ATOM 976 N N . THR A 1 126 ? -2.144 19.262 -3.632 1.00 97.31 126 THR A N 1
ATOM 977 C CA . THR A 1 126 ? -1.529 18.757 -4.867 1.00 97.31 126 THR A CA 1
ATOM 978 C C . THR A 1 126 ? -1.155 17.285 -4.710 1.00 97.31 126 THR A C 1
ATOM 980 O O . THR A 1 126 ? -0.931 16.795 -3.603 1.00 97.31 126 THR A O 1
ATOM 983 N N . PHE A 1 127 ? -1.021 16.560 -5.823 1.00 97.25 127 PHE A N 1
ATOM 984 C CA . PHE A 1 127 ? -0.553 15.174 -5.761 1.00 97.25 127 PHE A CA 1
ATOM 985 C C . PHE A 1 127 ? 0.808 15.050 -5.066 1.00 97.25 127 PHE A C 1
ATOM 987 O O . PHE A 1 127 ? 1.007 14.147 -4.258 1.00 97.25 127 PHE A O 1
ATOM 994 N N . PHE A 1 128 ? 1.729 15.982 -5.320 1.00 96.31 128 PHE A N 1
ATOM 995 C CA . PHE A 1 128 ? 3.049 15.944 -4.701 1.00 96.31 128 PHE A CA 1
ATOM 996 C C . PHE A 1 128 ? 2.999 16.194 -3.187 1.00 96.31 128 PHE A C 1
ATOM 998 O O . PHE A 1 128 ? 3.677 15.495 -2.437 1.00 96.31 128 PHE A O 1
ATOM 1005 N N . ASP A 1 129 ? 2.143 17.102 -2.714 1.00 97.00 129 ASP A N 1
ATOM 1006 C CA . ASP A 1 129 ? 1.948 17.310 -1.272 1.00 97.00 129 ASP A CA 1
ATOM 1007 C C . ASP A 1 129 ? 1.400 16.051 -0.586 1.00 97.00 129 ASP A C 1
ATOM 1009 O O . ASP A 1 129 ? 1.820 15.718 0.524 1.00 97.00 129 ASP A O 1
ATOM 1013 N N . SER A 1 130 ? 0.548 15.282 -1.276 1.00 97.44 130 SER A N 1
ATOM 1014 C CA . SER A 1 130 ? 0.088 13.987 -0.764 1.00 97.44 130 SER A CA 1
ATOM 1015 C C . SER A 1 130 ? 1.224 12.959 -0.637 1.00 97.44 130 SER A C 1
ATOM 1017 O O . SER A 1 130 ? 1.256 12.198 0.330 1.00 97.44 130 SER A O 1
ATOM 1019 N N . VAL A 1 131 ? 2.210 12.976 -1.546 1.00 96.31 131 VAL A N 1
ATOM 1020 C CA . VAL A 1 131 ? 3.418 12.134 -1.447 1.00 96.31 131 VAL A CA 1
ATOM 1021 C C . VAL A 1 131 ? 4.249 12.531 -0.226 1.00 96.31 131 VAL A C 1
ATOM 1023 O O . VAL A 1 131 ? 4.697 11.659 0.518 1.00 96.31 131 VAL A O 1
ATOM 1026 N N . VAL A 1 132 ? 4.415 13.833 0.026 1.00 96.94 132 VAL A N 1
ATOM 1027 C CA . VAL A 1 132 ? 5.109 14.339 1.224 1.00 96.94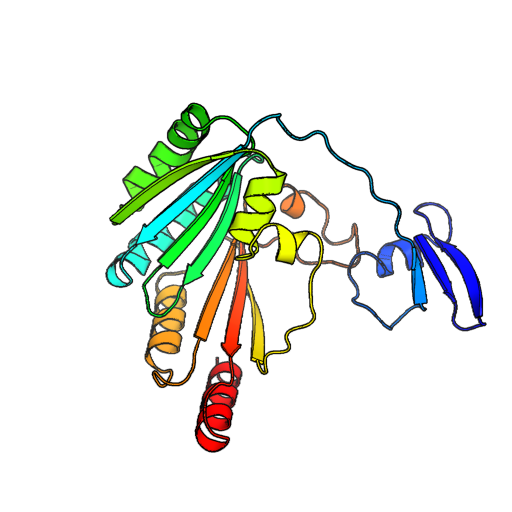 132 VAL A CA 1
ATOM 1028 C C . VAL A 1 132 ? 4.382 13.887 2.499 1.00 96.94 132 VAL A C 1
ATOM 1030 O O . VAL A 1 132 ? 5.013 13.356 3.419 1.00 96.94 132 VAL A O 1
ATOM 1033 N N . ARG A 1 133 ? 3.049 14.035 2.530 1.00 96.25 133 ARG A N 1
ATOM 1034 C CA . ARG A 1 133 ? 2.184 13.634 3.649 1.00 96.25 133 ARG A CA 1
ATOM 1035 C C . ARG A 1 133 ? 2.305 12.146 3.960 1.00 96.25 133 ARG A C 1
ATOM 1037 O O . ARG A 1 133 ? 2.635 11.793 5.091 1.00 96.25 133 ARG A O 1
ATOM 1044 N N . TRP A 1 134 ? 2.049 11.286 2.976 1.00 96.06 134 TRP A N 1
ATOM 1045 C CA . TRP A 1 134 ? 2.017 9.832 3.172 1.00 96.06 134 TRP A CA 1
ATOM 1046 C C . TRP A 1 134 ? 3.407 9.195 3.219 1.00 96.06 134 TRP A C 1
ATOM 1048 O O . TRP A 1 134 ? 3.561 8.091 3.732 1.00 96.06 134 TRP A O 1
ATOM 1058 N N . GLY A 1 135 ? 4.444 9.914 2.785 1.00 93.50 135 GLY A N 1
ATOM 1059 C CA . GLY A 1 135 ? 5.835 9.559 3.056 1.00 93.50 135 GLY A CA 1
ATOM 1060 C C . GLY A 1 135 ? 6.271 9.831 4.501 1.00 93.50 135 GLY A C 1
ATOM 1061 O O . GLY A 1 135 ? 7.373 9.432 4.880 1.00 93.50 135 GLY A O 1
ATOM 1062 N N . TYR A 1 136 ? 5.445 10.513 5.309 1.00 92.50 136 TYR A N 1
ATOM 1063 C CA . TYR A 1 136 ? 5.787 10.989 6.658 1.00 92.50 136 TYR A CA 1
ATOM 1064 C C . TYR A 1 136 ? 7.082 11.808 6.685 1.00 92.50 136 TYR A C 1
ATOM 1066 O O . TYR A 1 136 ? 7.882 11.728 7.624 1.00 92.50 136 TYR A O 1
ATOM 1074 N N . ARG A 1 137 ? 7.321 12.579 5.622 1.00 92.06 137 ARG A N 1
ATOM 1075 C CA . ARG A 1 137 ? 8.511 13.414 5.471 1.00 92.06 137 ARG A CA 1
ATOM 1076 C C . ARG A 1 137 ? 8.120 14.879 5.411 1.00 92.06 137 ARG A C 1
ATOM 1078 O O . ARG A 1 137 ? 6.991 15.249 5.127 1.00 92.06 137 ARG A O 1
ATOM 1085 N N . GLN A 1 138 ? 9.100 15.732 5.676 1.00 92.56 138 GLN A N 1
ATOM 1086 C CA . GLN A 1 138 ? 9.013 17.126 5.264 1.00 92.56 138 GLN A CA 1
ATOM 1087 C C . GLN A 1 138 ? 9.342 17.235 3.775 1.00 92.56 138 GLN A C 1
ATOM 1089 O O . GLN A 1 138 ? 10.015 16.360 3.221 1.00 92.56 138 GLN A O 1
ATOM 1094 N N . LEU A 1 139 ? 8.935 18.343 3.153 1.00 95.06 139 LEU A N 1
ATOM 1095 C CA . LEU A 1 139 ? 9.189 18.621 1.740 1.00 95.06 139 LEU A CA 1
ATOM 1096 C C . LEU A 1 139 ? 10.654 18.363 1.361 1.00 95.06 139 LEU A C 1
ATOM 1098 O O . LEU A 1 139 ? 10.918 17.537 0.493 1.00 95.06 139 LEU A O 1
ATOM 1102 N N . ASN A 1 140 ? 11.604 18.974 2.083 1.00 94.88 140 ASN A N 1
ATOM 1103 C CA . ASN A 1 140 ? 13.033 18.806 1.804 1.00 94.88 140 ASN A CA 1
ATOM 1104 C C . ASN A 1 140 ? 13.499 17.345 1.921 1.00 94.88 140 ASN A C 1
ATOM 1106 O O . ASN A 1 140 ? 14.276 16.885 1.098 1.00 94.88 140 ASN A O 1
ATOM 1110 N N . GLY A 1 141 ? 12.990 16.592 2.900 1.00 93.00 141 GLY A N 1
ATOM 1111 C CA . GLY A 1 141 ? 13.324 15.172 3.057 1.00 93.00 141 GLY A CA 1
ATOM 1112 C C . GLY A 1 141 ? 12.715 14.264 1.983 1.00 93.00 141 GLY A C 1
ATOM 1113 O O . GLY A 1 141 ? 13.141 13.121 1.855 1.00 93.00 141 GLY A O 1
ATOM 1114 N N . THR A 1 142 ? 11.732 14.761 1.227 1.00 93.81 142 THR A N 1
ATOM 1115 C CA . THR A 1 142 ? 11.128 14.058 0.086 1.00 93.81 142 THR A CA 1
ATOM 1116 C C . THR A 1 142 ? 11.919 14.318 -1.193 1.00 93.81 142 THR A C 1
ATOM 1118 O O . THR A 1 1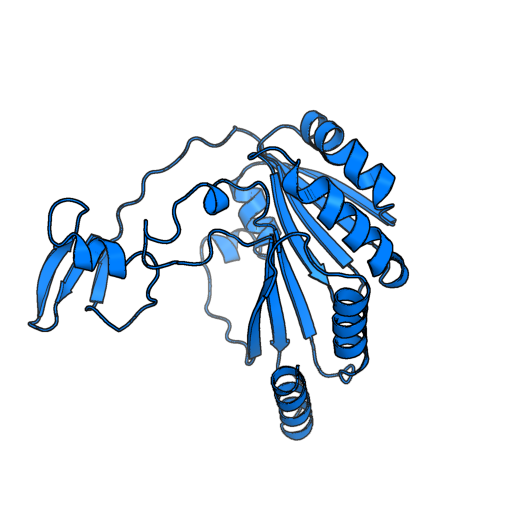42 ? 12.198 13.385 -1.936 1.00 93.81 142 THR A O 1
ATOM 1121 N N . ILE A 1 143 ? 12.322 15.572 -1.434 1.00 96.06 143 ILE A N 1
ATOM 1122 C CA . ILE A 1 143 ? 13.109 15.950 -2.623 1.00 96.06 143 ILE A CA 1
ATOM 1123 C C . ILE A 1 143 ? 14.594 15.582 -2.501 1.00 96.06 143 ILE A C 1
ATOM 1125 O O . ILE A 1 143 ? 15.223 15.243 -3.496 1.00 96.06 143 ILE A O 1
ATOM 1129 N N . ASN A 1 144 ? 15.144 15.625 -1.285 1.00 94.81 144 ASN A N 1
ATOM 1130 C CA . ASN A 1 144 ? 16.543 15.350 -0.972 1.00 94.81 144 ASN A CA 1
ATOM 1131 C C . ASN A 1 144 ? 16.609 14.279 0.131 1.00 94.81 144 ASN A C 1
ATOM 1133 O O . ASN A 1 144 ? 16.922 14.591 1.287 1.00 94.81 144 ASN A O 1
ATOM 1137 N N . PRO A 1 145 ? 16.250 13.020 -0.177 1.00 92.44 145 PRO A N 1
ATOM 1138 C CA . PRO A 1 145 ? 16.208 11.966 0.823 1.00 92.44 145 PRO A CA 1
ATOM 1139 C C . PRO A 1 145 ? 17.613 11.639 1.335 1.00 92.44 145 PRO A C 1
ATOM 1141 O O . PRO A 1 145 ? 18.561 11.477 0.569 1.00 92.44 145 PRO A O 1
ATOM 1144 N N . VAL A 1 146 ? 17.729 11.486 2.654 1.00 90.31 146 VAL A N 1
ATOM 1145 C CA . VAL A 1 146 ? 18.946 11.007 3.318 1.00 90.31 146 VAL A CA 1
ATOM 1146 C C . VAL A 1 146 ? 18.707 9.584 3.805 1.00 90.31 146 VAL A C 1
ATOM 1148 O O . VAL A 1 146 ? 17.633 9.264 4.321 1.00 90.31 146 VAL A O 1
ATOM 1151 N N . HIS A 1 147 ? 19.711 8.721 3.655 1.00 89.81 147 HIS A N 1
ATOM 1152 C CA . HIS A 1 147 ? 19.639 7.361 4.170 1.00 89.81 147 HIS A CA 1
ATOM 1153 C C . HIS A 1 147 ? 19.669 7.364 5.705 1.00 89.81 147 HIS A C 1
ATOM 1155 O O . HIS A 1 147 ? 20.670 7.731 6.316 1.00 89.81 147 HIS A O 1
ATOM 1161 N N . ILE A 1 148 ? 18.561 6.947 6.320 1.00 86.81 148 ILE A N 1
ATOM 1162 C CA . ILE A 1 148 ? 18.418 6.803 7.773 1.00 86.81 148 ILE A CA 1
ATOM 1163 C C . ILE A 1 148 ? 18.051 5.338 8.044 1.00 86.81 148 ILE A C 1
ATOM 1165 O O . ILE A 1 148 ? 16.874 4.979 7.918 1.00 86.81 148 ILE A O 1
ATOM 1169 N N . PRO A 1 149 ? 19.033 4.469 8.339 1.00 89.06 149 PRO A N 1
ATOM 1170 C CA . PRO A 1 149 ? 18.775 3.050 8.520 1.00 89.06 149 PRO A CA 1
ATOM 1171 C C . PRO A 1 149 ? 18.029 2.793 9.830 1.00 89.06 149 PRO A C 1
ATOM 1173 O O . PRO A 1 149 ? 18.333 3.381 10.866 1.00 89.06 149 PRO A O 1
ATOM 1176 N N . ASN A 1 150 ? 17.082 1.859 9.784 1.00 87.19 150 ASN A N 1
ATOM 1177 C CA . ASN A 1 150 ? 16.462 1.268 10.962 1.00 87.19 150 ASN A CA 1
ATOM 1178 C C . ASN A 1 150 ? 16.668 -0.244 10.909 1.00 87.19 150 ASN A C 1
ATOM 1180 O O . ASN A 1 150 ? 16.563 -0.845 9.842 1.00 87.19 150 ASN A O 1
ATOM 1184 N N . ASN A 1 151 ? 16.902 -0.863 12.062 1.00 89.56 151 ASN A N 1
ATOM 1185 C CA . ASN A 1 151 ? 16.869 -2.314 12.174 1.00 89.56 151 ASN A CA 1
ATOM 1186 C C . ASN A 1 151 ? 15.413 -2.749 12.331 1.00 89.56 151 ASN A C 1
ATOM 1188 O O . ASN A 1 151 ? 14.717 -2.288 13.237 1.00 89.56 151 ASN A O 1
ATOM 1192 N N . PHE A 1 152 ? 14.939 -3.620 11.449 1.00 92.25 152 PHE A N 1
ATOM 1193 C CA . PHE A 1 152 ? 13.559 -4.081 11.474 1.00 92.25 152 PHE A CA 1
ATOM 1194 C C . PHE A 1 152 ? 13.442 -5.517 10.968 1.00 92.25 152 PHE A C 1
ATOM 1196 O O . PHE A 1 152 ? 14.332 -6.048 10.300 1.00 92.25 152 PHE A O 1
ATOM 1203 N N . LYS A 1 153 ? 12.304 -6.139 11.266 1.00 92.44 153 LYS A N 1
ATOM 1204 C CA . LYS A 1 153 ? 11.863 -7.393 10.660 1.00 92.44 153 LYS A CA 1
ATOM 1205 C C . LYS A 1 153 ? 10.473 -7.188 10.082 1.00 92.44 153 LYS A C 1
ATOM 1207 O O . LYS A 1 153 ? 9.582 -6.720 10.785 1.00 92.44 153 LYS A O 1
ATOM 1212 N N . VAL A 1 154 ? 10.302 -7.595 8.827 1.00 94.44 154 VAL A N 1
ATOM 1213 C CA . VAL A 1 154 ? 8.992 -7.686 8.180 1.00 94.44 154 VAL A CA 1
ATOM 1214 C C . VAL A 1 154 ? 8.685 -9.131 7.816 1.00 94.44 154 VAL A C 1
ATOM 1216 O O . VAL A 1 154 ? 9.579 -9.904 7.449 1.00 94.44 154 VAL A O 1
ATOM 1219 N N . LYS A 1 155 ? 7.410 -9.486 7.927 1.00 95.06 155 LYS A N 1
ATOM 1220 C CA . LYS A 1 155 ? 6.789 -10.575 7.175 1.00 95.06 155 LYS A CA 1
ATOM 1221 C C . LYS A 1 155 ? 5.582 -10.023 6.440 1.00 95.06 155 LYS A C 1
ATOM 1223 O O . LYS A 1 155 ? 4.899 -9.157 6.976 1.00 95.06 155 LYS A O 1
ATOM 1228 N N . SER A 1 156 ? 5.290 -10.573 5.273 1.00 95.81 156 SER A N 1
ATOM 1229 C CA . SER A 1 156 ? 4.086 -10.228 4.537 1.00 95.81 156 SER A CA 1
ATOM 1230 C C . SER A 1 156 ? 3.338 -11.465 4.068 1.00 95.81 156 SER A C 1
ATOM 1232 O O . SER A 1 156 ? 3.906 -12.555 3.951 1.00 95.81 156 SER A O 1
ATOM 1234 N N . PHE A 1 157 ? 2.039 -11.307 3.854 1.00 95.31 157 PHE A N 1
ATOM 1235 C CA . PHE A 1 157 ? 1.177 -12.341 3.304 1.00 95.31 157 PHE A CA 1
ATOM 1236 C C . PHE A 1 157 ? -0.029 -11.713 2.613 1.00 95.31 157 PHE A C 1
ATOM 1238 O O . PHE A 1 157 ? -0.447 -10.601 2.928 1.00 95.31 157 PHE A O 1
ATOM 1245 N N . TYR A 1 158 ? -0.605 -12.450 1.670 1.00 96.31 158 TYR A N 1
ATOM 1246 C CA . TYR A 1 158 ? -1.777 -12.013 0.924 1.00 96.31 158 TYR A CA 1
ATOM 1247 C C . TYR A 1 158 ? -3.037 -12.670 1.471 1.00 96.31 158 TYR A C 1
ATOM 1249 O O . TYR A 1 158 ? -3.059 -13.868 1.761 1.00 96.31 158 TYR A O 1
ATOM 1257 N N . VAL A 1 159 ? -4.108 -11.890 1.560 1.00 96.94 159 VAL A N 1
ATOM 1258 C CA . VAL A 1 159 ? -5.441 -12.365 1.930 1.00 96.94 159 VAL A CA 1
ATOM 1259 C C . VAL A 1 159 ? -6.309 -12.342 0.684 1.00 96.94 159 VAL A C 1
ATOM 1261 O O . VAL A 1 159 ? -6.406 -11.313 0.025 1.00 96.94 159 VAL A O 1
ATOM 1264 N N . LYS A 1 160 ? -6.940 -13.469 0.350 1.00 95.62 160 LYS A N 1
ATOM 1265 C CA . LYS A 1 160 ? -7.896 -13.560 -0.762 1.00 95.62 160 LYS A CA 1
ATOM 1266 C C . LYS A 1 160 ? -9.293 -13.093 -0.355 1.00 95.62 160 LYS A C 1
ATOM 1268 O O . LYS A 1 160 ? -9.582 -12.890 0.823 1.00 95.62 160 LYS A O 1
ATOM 1273 N N . SER A 1 161 ? -10.172 -12.951 -1.343 1.00 94.38 161 SER A N 1
ATOM 1274 C CA . SER A 1 161 ? -11.601 -12.735 -1.114 1.00 94.38 161 SER A CA 1
ATOM 1275 C C . SER A 1 161 ? -12.201 -13.795 -0.174 1.00 94.38 161 SER A C 1
ATOM 1277 O O . SER A 1 161 ? -11.825 -14.965 -0.281 1.00 94.38 161 SER A O 1
ATOM 1279 N N . PRO A 1 162 ? -13.103 -13.418 0.758 1.00 95.38 162 PRO A N 1
ATOM 1280 C CA . PRO A 1 162 ? -13.732 -12.097 0.936 1.00 95.38 162 PRO A CA 1
ATOM 1281 C C . PRO A 1 162 ? -12.999 -11.153 1.914 1.00 95.38 162 PRO A C 1
ATOM 1283 O O . PRO A 1 162 ? -13.619 -10.250 2.471 1.00 95.38 162 PRO A O 1
ATOM 1286 N N . GLY A 1 163 ? -11.703 -11.362 2.163 1.00 96.81 163 GLY A N 1
ATOM 1287 C CA . GLY A 1 163 ? -10.943 -10.637 3.184 1.00 96.81 163 GLY A CA 1
ATOM 1288 C C . GLY A 1 163 ? -10.822 -11.423 4.495 1.00 96.81 163 GLY A C 1
ATOM 1289 O O . GLY A 1 163 ? -11.096 -12.624 4.559 1.00 96.81 163 GLY A O 1
ATOM 1290 N N . LEU A 1 164 ? -10.366 -10.762 5.566 1.00 96.62 164 LEU A N 1
ATOM 1291 C CA . LEU A 1 164 ? -10.183 -11.419 6.865 1.00 96.62 164 LEU A CA 1
ATOM 1292 C C . LEU A 1 164 ? -11.531 -11.772 7.508 1.00 96.62 164 LEU A C 1
ATOM 1294 O O . LEU A 1 164 ? -12.375 -10.907 7.718 1.00 96.62 164 LEU A O 1
ATOM 1298 N N . SER A 1 165 ? -11.700 -13.034 7.907 1.00 96.12 165 SER A N 1
ATOM 1299 C CA . SER A 1 165 ? -12.821 -13.453 8.759 1.00 96.12 165 SER A CA 1
ATOM 1300 C C . SER A 1 165 ? -12.685 -12.896 10.180 1.00 96.12 165 SER A C 1
ATOM 1302 O O . SER A 1 165 ? -11.583 -12.561 10.612 1.00 96.12 165 SER A O 1
ATOM 1304 N N . ALA A 1 166 ? -13.765 -12.909 10.971 1.00 95.94 166 ALA A N 1
ATOM 1305 C CA . ALA A 1 166 ? -13.713 -12.536 12.392 1.00 95.94 166 ALA A CA 1
ATOM 1306 C C . ALA A 1 166 ? -12.648 -13.325 13.184 1.00 95.94 166 ALA A C 1
ATOM 1308 O O . ALA A 1 166 ? -11.973 -12.785 14.061 1.00 95.94 166 ALA A O 1
ATOM 1309 N N . LYS A 1 167 ? -12.427 -14.604 12.837 1.00 95.94 167 LYS A N 1
ATOM 1310 C CA . LYS A 1 167 ? -11.340 -15.411 13.414 1.00 95.94 167 LYS A CA 1
ATOM 1311 C C . LYS A 1 167 ? -9.962 -14.874 13.012 1.00 95.94 167 LYS A C 1
ATOM 1313 O O . LYS A 1 167 ? -9.089 -14.786 13.869 1.00 95.94 167 LYS A O 1
ATOM 1318 N N . GLY A 1 168 ? -9.776 -14.504 11.744 1.00 95.06 168 GLY A N 1
ATOM 1319 C CA . GLY A 1 168 ? -8.534 -13.900 11.249 1.00 95.06 168 GLY A CA 1
ATOM 1320 C C . GLY A 1 168 ? -8.231 -12.556 11.915 1.00 95.06 168 GLY A C 1
ATOM 1321 O O . GLY A 1 168 ? -7.122 -12.353 12.405 1.00 95.06 168 GLY A O 1
ATOM 1322 N N . VAL A 1 169 ? -9.241 -11.688 12.033 1.00 95.88 169 VAL A N 1
ATOM 1323 C CA . VAL A 1 169 ? -9.145 -10.416 12.768 1.00 95.88 169 VAL A CA 1
ATOM 1324 C C . VAL A 1 169 ? -8.748 -10.664 14.224 1.00 95.88 169 VAL A C 1
ATOM 1326 O O . VAL A 1 169 ? -7.820 -10.033 14.730 1.00 95.88 169 VAL A O 1
ATOM 1329 N N . LYS A 1 170 ? -9.384 -11.634 14.896 1.00 94.06 170 LYS A N 1
ATOM 1330 C CA . LYS A 1 170 ? -9.033 -12.007 16.273 1.00 94.06 170 LYS A CA 1
ATOM 1331 C C . LYS A 1 170 ? -7.584 -12.486 16.391 1.00 94.06 170 LYS A C 1
ATOM 1333 O O . LYS A 1 170 ? -6.906 -12.063 17.323 1.00 94.06 170 LYS A O 1
ATOM 1338 N N . SER A 1 171 ? -7.099 -13.317 15.467 1.00 93.12 171 SER A N 1
ATOM 1339 C CA . SER A 1 171 ? -5.698 -13.761 15.457 1.00 93.12 171 SER A CA 1
ATOM 1340 C C . SER A 1 171 ? -4.725 -12.588 15.327 1.00 93.12 171 SER A C 1
ATOM 1342 O O . SER A 1 171 ? -3.749 -12.527 16.073 1.00 93.12 171 SER A O 1
ATOM 1344 N N . LEU A 1 172 ? -5.016 -11.627 14.445 1.00 91.69 172 LEU A N 1
ATOM 1345 C CA . LEU A 1 172 ? -4.200 -10.423 14.272 1.00 91.69 172 LEU A CA 1
ATOM 1346 C C . LEU A 1 172 ? -4.171 -9.565 15.548 1.00 91.69 172 LEU A C 1
ATOM 1348 O O . LEU A 1 172 ? -3.111 -9.129 15.990 1.00 91.69 172 LEU A O 1
ATOM 1352 N N . VAL A 1 173 ? -5.326 -9.373 16.190 1.00 90.12 173 VAL A N 1
ATOM 1353 C CA . VAL A 1 173 ? -5.429 -8.650 17.470 1.00 90.12 173 VAL A CA 1
ATOM 1354 C C . VAL A 1 173 ? -4.669 -9.363 18.582 1.00 90.12 173 VAL A C 1
ATOM 1356 O O . VAL A 1 173 ? -3.971 -8.714 19.359 1.00 90.12 173 VAL A O 1
ATOM 1359 N N . SER A 1 174 ? -4.799 -10.686 18.674 1.00 89.69 174 SER A N 1
ATOM 1360 C CA . SER A 1 174 ? -4.074 -11.495 19.654 1.00 89.69 174 SER A CA 1
ATOM 1361 C C . SER A 1 174 ? -2.564 -11.395 19.462 1.00 89.69 174 SER A C 1
ATOM 1363 O O . SER A 1 174 ? -1.852 -11.267 20.453 1.00 89.69 174 SER A O 1
ATOM 1365 N N . PHE A 1 175 ? -2.089 -11.387 18.216 1.00 88.62 175 PHE A N 1
ATOM 1366 C CA . PHE A 1 175 ? -0.685 -11.140 17.902 1.00 88.62 175 PHE A CA 1
ATOM 1367 C C . PHE A 1 175 ? -0.228 -9.769 18.400 1.00 88.62 175 PHE A C 1
ATOM 1369 O O . PHE A 1 175 ? 0.703 -9.696 19.195 1.00 88.62 175 PHE A O 1
ATOM 1376 N N . MET A 1 176 ? -0.932 -8.695 18.031 1.00 85.56 176 MET A N 1
ATOM 1377 C CA . MET A 1 176 ? -0.557 -7.338 18.449 1.00 85.56 176 MET A CA 1
ATOM 1378 C C . MET A 1 176 ? -0.554 -7.168 19.975 1.00 85.56 176 MET A C 1
ATOM 1380 O O . MET A 1 176 ? 0.341 -6.530 20.516 1.00 85.56 176 MET A O 1
ATOM 1384 N N . LYS A 1 177 ? -1.520 -7.768 20.684 1.00 85.19 177 LYS A N 1
ATOM 1385 C CA . LYS A 1 177 ? -1.581 -7.742 22.158 1.00 85.19 177 LYS A CA 1
ATOM 1386 C C . LYS A 1 177 ? -0.522 -8.617 22.832 1.00 85.19 177 LYS A C 1
ATOM 1388 O O . LYS A 1 177 ? -0.199 -8.377 23.990 1.00 85.19 177 LYS A O 1
ATOM 1393 N N . GLY A 1 178 ? -0.043 -9.653 22.145 1.00 82.75 178 GLY A N 1
ATOM 1394 C CA . GLY A 1 178 ? 0.972 -10.574 22.655 1.00 82.75 178 GLY A CA 1
ATOM 1395 C C . GLY A 1 178 ? 2.392 -10.013 22.600 1.00 82.75 178 GLY A C 1
ATOM 1396 O O . GLY A 1 178 ? 3.292 -10.580 23.225 1.00 82.75 178 GLY A O 1
ATOM 1397 N N . LEU A 1 179 ? 2.598 -8.910 21.879 1.00 81.31 179 LEU A N 1
ATOM 1398 C CA . LEU A 1 179 ? 3.894 -8.261 21.756 1.00 81.31 179 LEU A CA 1
ATOM 1399 C C . LEU A 1 179 ? 4.207 -7.419 23.005 1.00 81.31 179 LEU A C 1
ATOM 1401 O O . LEU A 1 179 ? 3.357 -6.647 23.456 1.00 81.31 179 LEU A O 1
ATOM 1405 N N . PRO A 1 180 ? 5.431 -7.517 23.559 1.00 77.56 180 PRO A N 1
ATOM 1406 C CA . PRO A 1 180 ? 5.922 -6.553 24.537 1.00 77.56 180 PRO A CA 1
ATOM 1407 C C . PRO A 1 180 ? 5.739 -5.112 24.044 1.00 77.56 180 PRO A C 1
ATOM 1409 O O . PRO A 1 180 ? 5.983 -4.831 22.876 1.00 77.56 180 PRO A O 1
ATOM 1412 N N . ILE A 1 181 ? 5.394 -4.177 24.936 1.00 75.12 181 ILE A N 1
ATOM 1413 C CA . ILE A 1 181 ? 5.236 -2.743 24.596 1.00 75.12 181 ILE A CA 1
ATOM 1414 C C . ILE A 1 181 ? 6.526 -2.156 23.991 1.00 75.12 181 ILE A C 1
ATOM 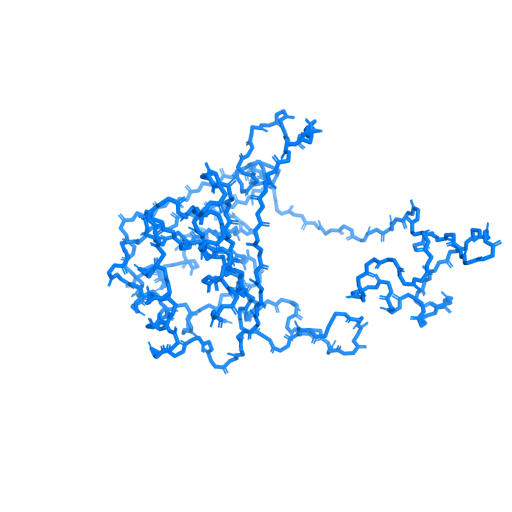1416 O O . ILE A 1 181 ? 6.493 -1.213 23.203 1.00 75.12 181 ILE A O 1
ATOM 1420 N N . THR A 1 182 ? 7.676 -2.732 24.339 1.00 78.00 182 THR A N 1
ATOM 1421 C CA . THR A 1 182 ? 8.987 -2.377 23.788 1.00 78.00 182 THR A CA 1
ATOM 1422 C C . THR A 1 182 ? 9.179 -2.824 22.334 1.00 78.00 182 THR A C 1
ATOM 1424 O O . THR A 1 182 ? 10.014 -2.251 21.633 1.00 78.00 182 THR A O 1
ATOM 1427 N N . CYS A 1 183 ? 8.396 -3.789 21.841 1.00 80.62 183 CYS A N 1
ATOM 1428 C CA . CYS A 1 183 ? 8.333 -4.134 20.426 1.00 80.62 183 CYS A CA 1
ATOM 1429 C C . CYS A 1 183 ? 7.493 -3.081 19.701 1.00 80.62 183 CYS A C 1
ATOM 1431 O O . CYS A 1 183 ? 6.263 -3.141 19.700 1.00 80.62 183 CYS A O 1
ATOM 1433 N N . LYS A 1 184 ? 8.146 -2.115 19.046 1.00 84.62 184 LYS A N 1
ATOM 1434 C CA . LYS A 1 184 ? 7.428 -1.179 18.174 1.00 84.62 184 LYS A CA 1
ATOM 1435 C C . LYS A 1 184 ? 6.961 -1.912 16.924 1.00 84.62 184 LYS A C 1
ATOM 1437 O O . LYS A 1 184 ? 7.721 -2.057 15.967 1.00 84.62 184 LYS A O 1
ATOM 1442 N N . ALA A 1 185 ? 5.724 -2.384 16.971 1.00 88.00 185 ALA A N 1
ATOM 1443 C CA . ALA A 1 185 ? 5.084 -3.126 15.906 1.00 88.00 185 ALA A CA 1
ATOM 1444 C C . ALA A 1 185 ? 3.977 -2.315 15.238 1.00 88.00 185 ALA A C 1
ATOM 1446 O O . ALA A 1 185 ? 3.264 -1.551 15.895 1.00 88.00 185 ALA A O 1
ATOM 1447 N N . LEU A 1 186 ? 3.823 -2.528 13.939 1.00 90.75 186 LEU A N 1
ATOM 1448 C CA . LEU A 1 186 ? 2.679 -2.074 13.165 1.00 90.75 186 LEU A CA 1
ATOM 1449 C C . LEU A 1 186 ? 2.240 -3.184 12.215 1.00 90.75 186 LEU A C 1
ATOM 1451 O O . LEU A 1 186 ? 3.047 -4.002 11.763 1.00 90.75 186 LEU A O 1
ATOM 1455 N N . VAL A 1 187 ? 0.949 -3.191 11.920 1.00 95.38 187 VAL A N 1
ATOM 1456 C CA . VAL A 1 187 ? 0.371 -3.967 10.831 1.00 95.38 187 VAL A CA 1
ATOM 1457 C C . VAL A 1 187 ? -0.033 -2.981 9.751 1.00 95.38 187 VAL A C 1
ATOM 1459 O O . VAL A 1 187 ? -0.866 -2.115 10.012 1.00 95.38 187 VAL A O 1
ATOM 1462 N N . ALA A 1 188 ? 0.542 -3.114 8.562 1.00 96.75 188 ALA A N 1
ATOM 1463 C CA . ALA A 1 188 ? 0.095 -2.389 7.382 1.00 96.75 188 ALA A CA 1
ATOM 1464 C C . ALA A 1 188 ? -0.744 -3.325 6.509 1.00 96.75 188 ALA A C 1
ATOM 1466 O O . ALA A 1 188 ? -0.413 -4.502 6.363 1.00 96.75 188 ALA A O 1
ATOM 1467 N N . LEU A 1 189 ? -1.847 -2.826 5.959 1.00 97.88 189 LEU A N 1
ATOM 1468 C CA . LEU A 1 189 ? -2.629 -3.532 4.957 1.00 97.88 189 LEU A CA 1
ATOM 1469 C C . LEU A 1 189 ? -2.879 -2.614 3.768 1.00 97.88 189 LEU A C 1
ATOM 1471 O O . LEU A 1 189 ? -3.447 -1.541 3.947 1.00 97.88 189 LEU A O 1
ATOM 1475 N N . ASP A 1 190 ? -2.553 -3.069 2.567 1.00 97.50 190 ASP A N 1
ATOM 1476 C CA . ASP A 1 190 ? -2.891 -2.359 1.335 1.00 97.50 190 ASP A CA 1
ATOM 1477 C C . ASP A 1 190 ? -4.095 -3.029 0.684 1.00 97.50 190 ASP A C 1
ATOM 1479 O O . ASP A 1 190 ? -4.080 -4.239 0.438 1.00 97.50 190 ASP A O 1
ATOM 1483 N N . LEU A 1 191 ? -5.151 -2.259 0.414 1.00 97.44 191 LEU A N 1
ATOM 1484 C CA . LEU A 1 191 ? -6.337 -2.758 -0.281 1.00 97.44 191 LEU A CA 1
ATOM 1485 C C . LEU A 1 191 ? -6.034 -2.927 -1.770 1.00 97.44 191 LEU A C 1
ATOM 1487 O O . LEU A 1 191 ? -5.783 -1.964 -2.487 1.00 97.44 191 LEU A O 1
ATOM 1491 N N . TYR A 1 192 ? -6.116 -4.170 -2.235 1.00 95.75 192 TYR A N 1
ATOM 1492 C CA . TYR A 1 192 ? -6.007 -4.522 -3.647 1.00 95.75 192 TYR A CA 1
ATOM 1493 C C . TYR A 1 192 ? -7.380 -4.754 -4.276 1.00 95.75 192 TYR A C 1
ATOM 1495 O O . TYR A 1 192 ? -7.553 -4.451 -5.457 1.00 95.75 192 TYR A O 1
ATOM 1503 N N . ALA A 1 193 ? -8.355 -5.285 -3.529 1.00 94.31 193 ALA A N 1
ATOM 1504 C CA . ALA A 1 193 ? -9.671 -5.586 -4.088 1.00 94.31 193 ALA A CA 1
ATOM 1505 C C . ALA A 1 193 ? -10.326 -4.337 -4.694 1.00 94.31 193 ALA A C 1
ATOM 1507 O O . ALA A 1 193 ? -10.343 -3.276 -4.079 1.00 94.31 193 ALA A O 1
ATOM 1508 N N . GLY A 1 194 ? -10.871 -4.486 -5.902 1.00 88.62 194 GLY A N 1
ATOM 1509 C CA . GLY A 1 194 ? -11.464 -3.386 -6.669 1.00 88.62 194 GLY A CA 1
ATOM 1510 C C . GLY A 1 194 ? -10.457 -2.594 -7.510 1.00 88.62 194 GLY A C 1
ATOM 1511 O O . GLY A 1 194 ? -10.858 -1.964 -8.481 1.00 88.62 194 GLY A O 1
ATOM 1512 N N . SER A 1 195 ? -9.152 -2.687 -7.227 1.00 92.19 195 SER A N 1
ATOM 1513 C CA . SER A 1 195 ? -8.125 -1.919 -7.944 1.00 92.19 195 SER A CA 1
ATOM 1514 C C . SER A 1 195 ? -7.823 -2.451 -9.350 1.00 92.19 195 SER A C 1
ATOM 1516 O O . SER A 1 195 ? -8.012 -3.635 -9.661 1.00 92.19 195 SER A O 1
ATOM 1518 N N . ALA A 1 196 ? -7.214 -1.595 -10.175 1.00 91.94 196 ALA A N 1
ATOM 1519 C CA . ALA A 1 196 ? -6.685 -1.954 -11.491 1.00 91.94 196 ALA A CA 1
ATOM 1520 C C . ALA A 1 196 ? -5.704 -3.132 -11.472 1.00 91.94 196 ALA A C 1
ATOM 1522 O O . ALA A 1 196 ? -5.677 -3.920 -12.420 1.00 91.94 196 ALA A O 1
ATOM 1523 N N . ALA A 1 197 ? -4.943 -3.309 -10.387 1.00 90.69 197 ALA A N 1
ATOM 1524 C CA . ALA A 1 197 ? -3.985 -4.403 -10.269 1.00 90.69 197 ALA A CA 1
ATOM 1525 C C . ALA A 1 197 ? -4.659 -5.784 -10.331 1.00 90.69 197 ALA A C 1
ATOM 1527 O O . ALA A 1 197 ? -4.047 -6.725 -10.836 1.00 90.69 197 ALA A O 1
ATOM 1528 N N . THR A 1 198 ? -5.913 -5.891 -9.878 1.00 93.00 198 THR A N 1
ATOM 1529 C CA . THR A 1 198 ? -6.674 -7.153 -9.857 1.00 93.00 198 THR A CA 1
ATOM 1530 C C . THR A 1 198 ? -7.270 -7.542 -11.208 1.00 93.00 198 THR A C 1
ATOM 1532 O O . THR A 1 198 ? -7.661 -8.689 -11.407 1.00 93.00 198 THR A O 1
ATOM 1535 N N . ARG A 1 199 ? -7.297 -6.608 -12.169 1.00 94.19 199 ARG A N 1
ATOM 1536 C CA . ARG A 1 199 ? -7.810 -6.824 -13.534 1.00 94.19 199 ARG A CA 1
ATOM 1537 C C . ARG A 1 199 ? -6.727 -7.261 -14.524 1.00 94.19 199 ARG A C 1
ATOM 1539 O O . ARG A 1 199 ? -7.020 -7.546 -15.680 1.00 94.19 199 ARG A O 1
ATOM 1546 N N . VAL A 1 200 ? -5.475 -7.318 -14.078 1.00 95.81 200 VAL A N 1
ATOM 1547 C CA . VAL A 1 200 ? -4.339 -7.810 -14.862 1.00 95.81 200 VAL A CA 1
ATOM 1548 C C . VAL A 1 200 ? -4.214 -9.322 -14.673 1.00 95.81 200 VAL A C 1
ATOM 1550 O O . VAL A 1 200 ? -4.282 -9.813 -13.549 1.00 95.81 200 VAL A O 1
ATOM 1553 N N . ALA A 1 201 ? -3.993 -10.070 -15.757 1.00 96.38 201 ALA A N 1
ATOM 1554 C CA . ALA A 1 201 ? -3.796 -11.517 -15.679 1.00 96.38 201 ALA A CA 1
ATOM 1555 C C . ALA A 1 201 ? -2.566 -11.878 -14.823 1.00 96.38 201 ALA A C 1
ATOM 1557 O O . ALA A 1 201 ? -1.525 -11.222 -14.897 1.00 96.38 201 ALA A O 1
ATOM 1558 N N . ALA A 1 202 ? -2.662 -12.954 -14.035 1.00 95.94 202 ALA A N 1
ATOM 1559 C CA . ALA A 1 202 ? -1.591 -13.394 -13.131 1.00 95.94 202 ALA A CA 1
ATOM 1560 C C . ALA A 1 202 ? -0.270 -13.737 -13.843 1.00 95.94 202 ALA A C 1
ATOM 1562 O O . ALA A 1 202 ? 0.785 -13.692 -13.221 1.00 95.94 202 ALA A O 1
ATOM 1563 N N . ASN A 1 203 ? -0.323 -14.045 -15.140 1.00 96.12 203 ASN A N 1
ATOM 1564 C CA . ASN A 1 203 ? 0.827 -14.339 -15.995 1.00 96.12 203 ASN A CA 1
ATOM 1565 C C . ASN A 1 203 ? 1.222 -13.168 -16.918 1.00 96.12 203 ASN A C 1
ATOM 1567 O O . ASN A 1 203 ? 1.979 -13.374 -17.860 1.00 96.12 203 ASN A O 1
ATOM 1571 N N . ALA A 1 204 ? 0.716 -11.950 -16.697 1.00 96.81 204 ALA A N 1
ATOM 1572 C CA . ALA A 1 204 ? 1.088 -10.789 -17.514 1.00 96.81 204 ALA A CA 1
ATOM 1573 C C . ALA A 1 204 ? 2.492 -10.248 -17.175 1.00 96.81 204 ALA A C 1
ATOM 1575 O O . ALA A 1 204 ? 3.163 -9.641 -18.016 1.00 96.81 204 ALA A O 1
ATOM 1576 N N . THR A 1 205 ? 2.924 -10.445 -15.927 1.00 96.75 205 THR A N 1
ATOM 1577 C CA . THR A 1 205 ? 4.266 -10.133 -15.422 1.00 96.75 205 THR A CA 1
ATOM 1578 C C . THR A 1 205 ? 4.682 -11.183 -14.392 1.00 96.75 205 THR A C 1
ATOM 1580 O O . THR A 1 205 ? 3.845 -11.962 -13.938 1.00 96.75 205 THR A O 1
ATOM 1583 N N . ALA A 1 206 ? 5.951 -11.195 -13.977 1.00 96.56 206 ALA A N 1
ATOM 1584 C CA . ALA A 1 206 ? 6.411 -12.109 -12.931 1.00 96.56 206 ALA A CA 1
ATOM 1585 C C . ALA A 1 206 ? 5.789 -11.850 -11.538 1.00 96.56 206 ALA A C 1
ATOM 1587 O O . ALA A 1 206 ? 5.899 -12.691 -10.649 1.00 96.56 206 ALA A O 1
ATOM 1588 N N . PHE A 1 207 ? 5.111 -10.713 -11.331 1.00 95.62 207 PHE A N 1
ATOM 1589 C CA . PHE A 1 207 ? 4.314 -10.475 -10.128 1.00 95.62 207 PHE A CA 1
ATOM 1590 C C . PHE A 1 207 ? 2.947 -11.162 -10.252 1.00 95.62 207 PHE A C 1
ATOM 1592 O O . PHE A 1 207 ? 2.050 -10.688 -10.959 1.00 95.62 207 PHE A O 1
ATOM 1599 N N . VAL A 1 208 ? 2.795 -12.269 -9.524 1.00 95.19 208 VAL A N 1
ATOM 1600 C CA . VAL A 1 208 ? 1.655 -13.193 -9.655 1.00 95.19 208 VAL A CA 1
ATOM 1601 C C . VAL A 1 208 ? 0.427 -12.821 -8.820 1.00 95.19 208 VAL A C 1
ATOM 1603 O O . VAL A 1 208 ? -0.668 -13.325 -9.070 1.00 95.19 208 VAL A O 1
ATOM 1606 N N . HIS A 1 209 ? 0.571 -11.953 -7.815 1.00 95.31 209 HIS A N 1
ATOM 1607 C CA . HIS A 1 209 ? -0.481 -11.674 -6.831 1.00 95.31 209 HIS A CA 1
ATOM 1608 C C . HIS A 1 209 ? -1.525 -10.680 -7.363 1.00 95.31 209 HIS A C 1
ATOM 1610 O O . HIS A 1 209 ? -1.582 -9.527 -6.950 1.00 95.31 209 HIS A O 1
ATOM 1616 N N . ARG A 1 210 ? -2.351 -11.135 -8.311 1.00 95.00 210 ARG A N 1
ATOM 1617 C CA . ARG A 1 210 ? -3.429 -10.343 -8.933 1.00 95.00 210 ARG A CA 1
ATOM 1618 C C . ARG A 1 210 ? -4.797 -10.602 -8.300 1.00 95.00 210 ARG A C 1
ATOM 1620 O O . ARG A 1 210 ? -5.570 -9.677 -8.112 1.00 95.00 210 ARG A O 1
ATOM 1627 N N . ASP A 1 211 ? -5.071 -11.842 -7.907 1.00 92.75 211 ASP A N 1
ATOM 1628 C CA . ASP A 1 211 ? -6.301 -12.244 -7.208 1.00 92.75 211 ASP A CA 1
ATOM 1629 C C . ASP A 1 211 ? -6.105 -12.173 -5.683 1.00 92.75 211 ASP A C 1
ATOM 1631 O O . ASP A 1 211 ? -5.898 -13.188 -5.007 1.00 92.75 211 ASP A O 1
ATOM 1635 N N . VAL A 1 212 ? -6.065 -10.947 -5.152 1.00 95.44 212 VAL A N 1
ATOM 1636 C CA . VAL A 1 212 ? -5.822 -10.662 -3.730 1.00 95.44 212 VAL A CA 1
ATOM 1637 C C . VAL A 1 212 ? -6.721 -9.528 -3.238 1.00 95.44 212 VAL A C 1
ATOM 1639 O O . VAL A 1 212 ? -7.035 -8.595 -3.974 1.00 95.44 212 VAL A O 1
ATOM 1642 N N . PHE A 1 213 ? -7.149 -9.620 -1.982 1.00 97.12 213 PHE A N 1
ATOM 1643 C CA . PHE A 1 213 ? -7.988 -8.624 -1.327 1.00 97.12 213 PHE A CA 1
ATOM 1644 C C . PHE A 1 213 ? -7.144 -7.569 -0.618 1.00 97.12 213 PHE A C 1
ATOM 1646 O O . PHE A 1 213 ? -7.284 -6.385 -0.913 1.00 97.12 213 PHE A O 1
ATOM 1653 N N . TYR A 1 214 ? -6.240 -8.003 0.262 1.00 95.88 214 TYR A N 1
ATOM 1654 C CA . TYR A 1 214 ? -5.208 -7.144 0.837 1.00 95.88 214 TYR A CA 1
ATOM 1655 C C . TYR A 1 214 ? -3.853 -7.848 0.822 1.00 95.88 214 TYR A C 1
ATOM 1657 O O . TYR A 1 214 ? -3.779 -9.068 1.014 1.00 95.88 214 TYR A O 1
ATOM 1665 N N . LEU A 1 215 ? -2.790 -7.066 0.660 1.00 97.31 215 LEU A N 1
ATOM 1666 C CA . LEU A 1 215 ? -1.461 -7.413 1.161 1.00 97.31 215 LEU A CA 1
ATOM 1667 C C . LEU A 1 215 ? -1.406 -6.998 2.632 1.00 97.31 215 LEU A C 1
ATOM 1669 O O . LEU A 1 215 ? -1.828 -5.894 2.954 1.00 97.31 215 LEU A O 1
ATOM 1673 N N . ILE A 1 216 ? -0.910 -7.863 3.513 1.00 97.25 216 ILE A N 1
ATOM 1674 C CA . ILE A 1 216 ? -0.663 -7.545 4.922 1.00 97.25 216 ILE A CA 1
ATOM 1675 C C . ILE A 1 216 ? 0.832 -7.619 5.184 1.00 97.25 216 ILE A C 1
ATOM 1677 O O . ILE A 1 216 ? 1.465 -8.616 4.839 1.00 97.25 216 ILE A O 1
ATOM 1681 N N . GLU A 1 217 ? 1.370 -6.607 5.853 1.00 97.06 217 GLU A N 1
ATOM 1682 C CA . GLU A 1 217 ? 2.735 -6.566 6.357 1.00 97.06 217 GLU A CA 1
ATOM 1683 C C . GLU A 1 217 ? 2.735 -6.442 7.881 1.00 97.06 217 GLU A C 1
ATOM 1685 O O . GLU A 1 217 ? 2.088 -5.573 8.465 1.00 97.06 217 GLU A O 1
ATOM 1690 N N . LEU A 1 218 ? 3.490 -7.319 8.535 1.00 94.88 218 LEU A N 1
ATOM 1691 C CA . LEU A 1 218 ? 3.788 -7.259 9.959 1.00 94.88 218 LEU A CA 1
ATOM 1692 C C . LEU A 1 218 ? 5.194 -6.713 10.109 1.00 94.88 218 LEU A C 1
ATOM 1694 O O . LEU A 1 218 ? 6.162 -7.407 9.790 1.00 94.88 218 LEU A O 1
ATOM 1698 N N . VAL A 1 219 ? 5.304 -5.486 10.598 1.00 92.69 219 VAL A N 1
ATOM 1699 C CA . VAL A 1 219 ? 6.576 -4.779 10.717 1.00 92.69 219 VAL A CA 1
ATOM 1700 C C . VAL A 1 219 ? 6.896 -4.599 12.192 1.00 92.69 219 VAL A C 1
ATOM 1702 O O . VAL A 1 219 ? 6.070 -4.102 12.956 1.00 92.69 219 VAL A O 1
ATOM 1705 N N . ILE A 1 220 ? 8.108 -4.976 12.593 1.00 91.12 220 ILE A N 1
ATOM 1706 C CA . ILE A 1 220 ? 8.655 -4.651 13.911 1.00 91.12 220 ILE A CA 1
ATOM 1707 C C . ILE A 1 220 ? 9.984 -3.934 13.757 1.00 91.12 220 ILE A C 1
ATOM 1709 O O . ILE A 1 220 ? 10.884 -4.429 13.079 1.00 91.12 220 ILE A O 1
ATOM 1713 N N . TYR A 1 221 ? 10.124 -2.816 14.464 1.00 88.88 221 TYR A N 1
ATOM 1714 C CA . TYR A 1 221 ? 11.378 -2.085 14.600 1.00 88.88 221 TYR A CA 1
ATOM 1715 C C . TYR A 1 221 ? 12.124 -2.498 15.872 1.00 88.88 221 TYR A C 1
ATOM 1717 O O . TYR A 1 221 ? 11.550 -2.572 16.961 1.00 88.88 221 TYR A O 1
ATOM 1725 N N . PHE A 1 222 ? 13.426 -2.729 15.732 1.00 87.25 222 PHE A N 1
ATOM 1726 C CA . PHE A 1 222 ? 14.328 -3.116 16.811 1.00 87.25 222 PHE A CA 1
ATOM 1727 C C . PHE A 1 222 ? 14.941 -1.875 17.453 1.00 87.25 222 PHE A C 1
ATOM 1729 O O . PHE A 1 222 ? 15.954 -1.352 16.993 1.00 87.25 222 PHE A O 1
ATOM 1736 N N . LEU A 1 223 ? 14.283 -1.389 18.506 1.00 82.56 223 LEU A N 1
ATOM 1737 C CA . LEU A 1 223 ? 14.686 -0.193 19.254 1.00 82.56 223 LEU A CA 1
ATOM 1738 C C . LEU A 1 223 ? 15.086 -0.497 20.706 1.00 82.56 223 LEU A C 1
ATOM 1740 O O . LEU A 1 223 ? 15.430 0.422 21.444 1.00 82.56 223 LEU A O 1
ATOM 1744 N N . GLY A 1 224 ? 14.995 -1.763 21.126 1.00 78.50 224 GLY A N 1
ATOM 1745 C CA . GLY A 1 224 ? 15.364 -2.219 22.465 1.00 78.50 224 GLY A CA 1
ATOM 1746 C C . GLY A 1 224 ? 16.747 -2.867 22.512 1.00 78.50 224 GLY A C 1
ATOM 1747 O O . GLY A 1 224 ? 17.504 -2.843 21.538 1.00 78.50 224 GLY A O 1
ATOM 1748 N N . ASP A 1 225 ? 17.056 -3.489 23.649 1.00 87.38 225 ASP A N 1
ATOM 1749 C CA . ASP A 1 225 ? 18.243 -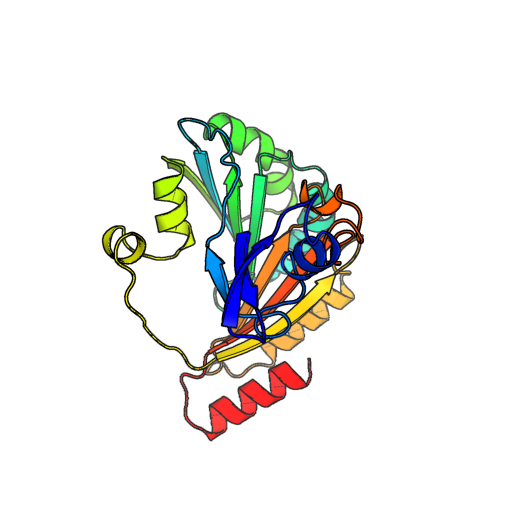4.331 23.808 1.00 87.38 225 ASP A CA 1
ATOM 1750 C C . ASP A 1 225 ? 18.150 -5.641 22.998 1.00 87.38 225 ASP A C 1
ATOM 1752 O O . ASP A 1 225 ? 17.116 -5.990 22.419 1.00 87.38 225 ASP A O 1
ATOM 1756 N N . ASN A 1 226 ? 19.253 -6.393 22.945 1.00 88.44 226 ASN A N 1
ATOM 1757 C CA . ASN A 1 226 ? 19.330 -7.627 22.161 1.00 88.44 226 ASN A CA 1
ATOM 1758 C C . ASN A 1 226 ? 18.309 -8.689 22.615 1.00 88.44 226 ASN A C 1
ATOM 1760 O O . ASN A 1 226 ? 17.734 -9.398 21.785 1.00 88.44 226 ASN A O 1
ATOM 1764 N N . THR A 1 227 ? 18.049 -8.780 23.922 1.00 88.69 227 THR A N 1
ATOM 1765 C CA . THR A 1 227 ? 17.077 -9.718 24.501 1.00 88.69 227 THR A CA 1
ATOM 1766 C C . THR A 1 227 ? 15.666 -9.404 24.013 1.00 88.69 227 THR A C 1
ATOM 1768 O O . THR A 1 227 ? 14.974 -10.284 23.495 1.00 88.69 227 THR A O 1
ATOM 1771 N N . THR A 1 228 ? 15.264 -8.137 24.108 1.00 85.06 228 THR A N 1
ATOM 1772 C CA . THR A 1 228 ? 13.966 -7.634 23.651 1.00 85.06 228 THR A CA 1
ATOM 1773 C C . THR A 1 228 ? 13.812 -7.835 22.148 1.00 85.06 228 THR A C 1
ATOM 1775 O O . THR A 1 228 ? 12.827 -8.420 21.702 1.00 85.06 228 THR A O 1
ATOM 1778 N N . ASN A 1 229 ? 14.813 -7.435 21.357 1.00 89.38 229 ASN A N 1
ATOM 1779 C CA . ASN A 1 229 ? 14.767 -7.570 19.900 1.00 89.38 229 ASN A CA 1
ATOM 1780 C C . ASN A 1 229 ? 14.650 -9.042 19.470 1.00 89.38 229 ASN A C 1
ATOM 1782 O O . ASN A 1 229 ? 13.865 -9.360 18.575 1.00 89.38 229 ASN A O 1
ATOM 1786 N N . THR A 1 230 ? 15.346 -9.954 20.157 1.00 89.69 230 THR A N 1
ATOM 1787 C CA . THR A 1 230 ? 15.245 -11.403 19.918 1.00 89.69 230 THR A CA 1
ATOM 1788 C C . THR A 1 230 ? 13.841 -11.931 20.222 1.00 89.69 230 THR A C 1
ATOM 1790 O O . THR A 1 230 ? 13.291 -12.723 19.453 1.00 89.69 230 THR A O 1
ATOM 1793 N N . GLN A 1 231 ? 13.218 -11.479 21.315 1.00 87.12 231 GLN A N 1
ATOM 1794 C CA . GLN A 1 231 ? 11.835 -11.841 21.639 1.00 87.12 231 GLN A CA 1
ATOM 1795 C C . GLN A 1 231 ? 10.855 -11.342 20.568 1.00 87.12 231 GLN A C 1
ATOM 1797 O O . GLN A 1 231 ? 10.037 -12.132 20.089 1.00 87.12 231 GLN A O 1
ATOM 1802 N N . CYS A 1 232 ? 10.969 -10.078 20.143 1.00 88.31 232 CYS A N 1
ATOM 1803 C CA . CYS A 1 232 ? 10.107 -9.515 19.103 1.00 88.31 232 CYS A CA 1
ATOM 1804 C C . CYS A 1 232 ? 10.279 -10.245 17.758 1.00 88.31 232 CYS A C 1
ATOM 1806 O O . CYS A 1 232 ? 9.294 -10.594 17.105 1.00 88.31 232 CYS A O 1
ATOM 1808 N N . PHE A 1 233 ? 11.526 -10.532 17.367 1.00 90.62 233 PHE A N 1
ATOM 1809 C CA . PHE A 1 233 ? 11.850 -11.299 16.163 1.00 90.62 233 PHE A CA 1
ATOM 1810 C C . PHE A 1 233 ? 11.188 -12.682 16.176 1.00 90.62 233 PHE A C 1
ATOM 1812 O O . PHE A 1 233 ? 10.547 -13.085 15.202 1.00 90.62 233 PHE A O 1
ATOM 1819 N N . ASN A 1 234 ? 11.291 -13.397 17.299 1.00 89.12 234 ASN A N 1
ATOM 1820 C CA . ASN A 1 234 ? 10.697 -14.722 17.449 1.00 89.12 234 ASN A CA 1
ATOM 1821 C C . ASN A 1 234 ? 9.165 -14.688 17.390 1.00 89.12 234 ASN A C 1
ATOM 1823 O O . ASN A 1 234 ? 8.568 -15.611 16.838 1.00 89.12 234 ASN A O 1
ATOM 1827 N N . GLN A 1 235 ? 8.521 -13.642 17.915 1.00 84.50 235 GLN A N 1
ATOM 1828 C CA . GLN A 1 235 ? 7.066 -13.502 17.827 1.00 84.50 235 GLN A CA 1
ATOM 1829 C C . GLN A 1 235 ? 6.578 -13.325 16.385 1.00 84.50 235 GLN A C 1
ATOM 1831 O O . GLN A 1 235 ? 5.685 -14.058 15.968 1.00 84.50 235 GLN A O 1
ATOM 1836 N N . VAL A 1 236 ? 7.201 -12.439 15.597 1.00 88.38 236 VAL A N 1
ATOM 1837 C CA . VAL A 1 236 ? 6.862 -12.278 14.164 1.00 88.38 236 VAL A CA 1
ATOM 1838 C C . VAL A 1 236 ? 7.083 -13.577 13.402 1.00 88.38 236 VAL A C 1
ATOM 1840 O O . VAL A 1 236 ? 6.325 -13.907 12.497 1.00 88.38 236 VAL A O 1
ATOM 1843 N N . ASN A 1 237 ? 8.112 -14.346 13.760 1.00 88.69 237 ASN A N 1
ATOM 1844 C CA . ASN A 1 237 ? 8.369 -15.617 13.095 1.00 88.69 237 ASN A CA 1
ATOM 1845 C C . ASN A 1 237 ? 7.351 -16.712 13.419 1.00 88.69 237 ASN A C 1
ATOM 1847 O O . ASN A 1 237 ? 7.155 -17.579 12.569 1.00 88.69 237 ASN A O 1
ATOM 1851 N N . ARG A 1 238 ? 6.715 -16.660 14.595 1.00 86.62 238 ARG A N 1
ATOM 1852 C CA . ARG A 1 238 ? 5.684 -17.616 15.027 1.00 86.62 238 ARG A CA 1
ATOM 1853 C C . ARG A 1 238 ? 4.281 -17.285 14.523 1.00 86.62 238 ARG A C 1
ATOM 1855 O O . ARG A 1 238 ? 3.452 -18.190 14.519 1.00 86.62 238 ARG A O 1
ATOM 1862 N N . PHE A 1 239 ? 4.023 -16.028 14.160 1.00 85.44 239 PHE A N 1
ATOM 1863 C CA . PHE A 1 239 ? 2.829 -15.660 13.402 1.00 85.44 239 PHE A CA 1
ATOM 1864 C C . PHE A 1 239 ? 2.919 -16.220 11.980 1.00 85.44 239 PHE A C 1
ATOM 1866 O O . PHE A 1 239 ? 1.894 -16.775 11.534 1.00 85.44 239 PHE A O 1
#

Organism: NCBI:txid60492

Sequence (239 aa):
MDLVDATGRLITVTADEYSDLFFALRGAGANNYGIVTSFTFQIYPIPPKVTSILLRYDINKIQTFFDAINKLGPTLPDDVSITIIIGIFGIELQCLYLGSQANAMQVMKQFISLSQPTSNQFTEETFFDSVVRWGYRQLNGTINPVHIPNNFKVKSFYVKSPGLSAKGVKSLVSFMKGLPITCKALVALDLYAGSAATRVAANATAFVHRDVFYLIELVIYFLGDNTTNTQCFNQVNRF

Foldseek 3Di:
DWFQFPVRDIDDDDCVRVVVVVQCVFAVDPDDGGGDPDDDDDDDDAAQKKKKKKFAAAQVLLVQLQVLCLVCVLVQAQQKWWKWKQFPRGIIIIIMGRDDQVVVCVRCVVSCVRSVTPDIDMDMDGPVVSVCVVVVHDPCCSVPPDDDDFDKDKDKDFAAPSGADPVRSVVVVCLNVVADPLWGKMKMKTALRNYPLLVDDLSPHVNRPNRTGIMIMIMTTDPDDPVNSVVSVVSNVVD

pLDDT: mean 94.09, std 5.09, range [70.62, 98.81]

Radius of gyration: 20.26 Å; chains: 1; bounding box: 50×37×53 Å